Protein AF-A0A519SIJ8-F1 (afdb_monomer)

Foldseek 3Di:
DDPQQFAQQPPDFQAAEPDDCPDPQNVLQVVLQVLLSVLVSVLLCLQAVDPVLSRQKHKWKWAAAPPDIDTRVDHDHGHGQKIKIWIWGGAPNDTQATWIWIAGSVRFIWQTQSLVSNVSNCSVVLQFDQGQVNLLVLVCVVFAPSPQKDKHKFAADDDSDRVVDPDPSVVSNCRRVVDQQRIWMWIWHPDFQTKTWTAGRRPRDTDDIDGDHDDD

Sequence (216 aa):
MTNNPVGNFGQHPQLHLKQTLNAPSSQVLLHQFAVAHARADSLVRLAIPDTSDQKSLLTDYGFSYPSWVASATDTLPGPAQKYEFSYSLMHQGDTIGSALVTIGPDLRVYPSELAELIAYQRFIMGDLEIGPKQAVGVAVGSGVKQKGAEVGFYAGGFTLDTLTRLKQVSTYYQEVITNPRACYWLVENDCNGCTRLKVNASNGKVFGQDKIIFVY

Secondary structure (DSSP, 8-state):
---PPPP-TTPPPPPEESS-TTSHHHHHHHHHHHHHHHHHHHHHHHH---HHHHTTEEEEEEEEETTEEEETTSEE-S--SEEEEEEEEEETTEEEEEEEEEE-TTS-EES--HHHHHHHHHHHHTS----HHHHHHHHHHTT--STTEEEEEEESS-----GGG---HHHHHHHHHH-TTSEEEEEEESSTT-EEEEEETTT--EEEEEE-----

Mean predicted aligned error: 6.4 Å

Nearest PDB structures (foldseek):
  8j07-assembly1_i5  TM=3.189E-01  e=1.885E+00  Homo sapiens
  6rte-assembly2_B  TM=2.633E-01  e=1.885E+00  Pseudomonas aeruginosa
  6rte-assembly1_A  TM=2.306E-01  e=1.317E+00  Pseudomonas aeruginosa

pLDDT: mean 86.01, std 12.98, range [34.56, 96.94]

Radius of gyration: 18.9 Å; Cα contacts (8 Å, |Δi|>4): 429; chains: 1; bounding box: 42×40×54 Å

Solvent-accessible surface area (backbone atoms only — not comparable to full-atom values): 11944 Å² total; per-residue (Å²): 137,80,85,70,73,80,34,49,57,95,59,82,78,78,71,38,60,65,55,57,75,86,37,70,50,40,47,51,27,54,51,50,48,53,55,37,49,56,53,48,52,52,54,48,42,72,37,39,70,50,73,76,64,42,36,31,22,36,65,47,52,37,35,33,48,100,90,51,72,39,48,48,86,38,74,40,84,40,65,47,67,29,39,36,40,35,41,24,42,58,52,97,92,41,70,61,45,70,27,44,37,29,26,32,79,85,65,45,52,43,52,44,40,56,42,38,44,37,48,48,41,34,42,74,73,58,67,33,67,50,47,68,73,55,44,50,53,49,38,37,79,71,66,30,56,76,81,66,52,47,78,47,61,47,36,53,82,96,63,80,45,53,58,94,61,70,66,58,68,67,54,50,51,46,48,50,67,73,35,83,73,23,38,25,32,43,37,29,34,98,45,76,70,27,40,32,36,31,25,25,23,58,78,54,48,73,80,45,78,50,60,41,77,78,87,131

Structure (mmCIF, N/CA/C/O backbone):
data_AF-A0A519SIJ8-F1
#
_entry.id   AF-A0A519SIJ8-F1
#
loop_
_atom_site.group_PDB
_atom_site.id
_atom_site.type_symbol
_atom_site.label_atom_id
_atom_site.label_alt_id
_atom_site.label_comp_id
_atom_site.label_asym_id
_atom_site.label_entity_id
_atom_site.label_seq_id
_atom_site.pdbx_PDB_ins_code
_atom_site.Cartn_x
_atom_site.Cartn_y
_atom_site.Cartn_z
_atom_site.occupancy
_atom_site.B_iso_or_equiv
_atom_site.auth_seq_id
_atom_site.auth_comp_id
_atom_site.auth_asym_id
_atom_site.auth_atom_id
_atom_site.pdbx_PDB_model_num
ATOM 1 N N . MET A 1 1 ? -17.998 21.490 -1.972 1.00 34.56 1 MET A N 1
ATOM 2 C CA . MET A 1 1 ? -17.073 20.893 -2.955 1.00 34.56 1 MET A CA 1
ATOM 3 C C . MET A 1 1 ? -15.679 20.994 -2.367 1.00 34.56 1 MET A C 1
ATOM 5 O O . MET A 1 1 ? -15.103 22.072 -2.369 1.00 34.56 1 MET A O 1
ATOM 9 N N . THR A 1 2 ? -15.192 19.934 -1.733 1.00 42.03 2 THR A N 1
ATOM 10 C CA . THR A 1 2 ? -13.801 19.853 -1.278 1.00 42.03 2 THR A CA 1
ATOM 11 C C . THR A 1 2 ? -12.955 19.434 -2.477 1.00 42.03 2 THR A C 1
ATOM 13 O O . THR A 1 2 ? -13.204 18.384 -3.062 1.00 42.03 2 THR A O 1
ATOM 16 N N . ASN A 1 3 ? -12.008 20.281 -2.891 1.00 44.19 3 ASN A N 1
ATOM 17 C CA . ASN A 1 3 ? -11.003 19.925 -3.891 1.00 44.19 3 ASN A CA 1
ATOM 18 C C . ASN A 1 3 ? -10.121 18.825 -3.294 1.00 44.19 3 ASN A C 1
ATOM 20 O O . ASN A 1 3 ? -9.147 19.123 -2.606 1.00 44.19 3 ASN A O 1
ATOM 24 N N . ASN A 1 4 ? -10.481 17.561 -3.510 1.00 52.62 4 ASN A N 1
ATOM 25 C CA . ASN A 1 4 ? -9.548 16.477 -3.248 1.00 52.62 4 ASN A CA 1
ATOM 26 C C . ASN A 1 4 ? -8.368 16.647 -4.222 1.00 52.62 4 ASN A C 1
ATOM 28 O O . ASN A 1 4 ? -8.607 16.884 -5.412 1.00 52.62 4 ASN A O 1
ATOM 32 N N . PRO A 1 5 ? -7.113 16.588 -3.747 1.00 57.84 5 PRO A N 1
ATOM 33 C CA . PRO A 1 5 ? -5.956 16.644 -4.628 1.00 57.84 5 PRO A CA 1
ATOM 34 C C . PRO A 1 5 ? -6.050 15.530 -5.677 1.00 57.84 5 PRO A C 1
ATOM 36 O O . PRO A 1 5 ? -6.462 14.410 -5.374 1.00 57.84 5 PRO A O 1
ATOM 39 N N . VAL A 1 6 ? -5.705 15.865 -6.921 1.00 73.62 6 VAL A N 1
ATOM 40 C CA . VAL A 1 6 ? -5.704 14.912 -8.034 1.00 73.62 6 VAL A CA 1
ATOM 41 C C . VAL A 1 6 ? -4.436 14.072 -7.931 1.00 73.62 6 VAL A C 1
ATOM 43 O O . VAL A 1 6 ? -3.331 14.610 -7.973 1.00 73.62 6 VAL A O 1
ATOM 46 N N . GLY A 1 7 ? -4.609 12.767 -7.769 1.00 80.00 7 GLY A N 1
ATOM 47 C CA . GLY A 1 7 ? -3.543 11.781 -7.780 1.00 80.00 7 GLY A CA 1
ATOM 48 C C . GLY A 1 7 ? -2.935 11.565 -9.169 1.00 80.00 7 GLY A C 1
ATOM 49 O O . GLY A 1 7 ? -3.413 12.092 -10.175 1.00 80.00 7 GLY A O 1
ATOM 50 N N . ASN A 1 8 ? -1.863 10.779 -9.230 1.00 86.81 8 ASN A N 1
ATOM 51 C CA . ASN A 1 8 ? -1.071 10.511 -10.438 1.00 86.81 8 ASN A CA 1
ATOM 52 C C . ASN A 1 8 ? -1.200 9.055 -10.928 1.00 86.81 8 ASN A C 1
ATOM 54 O O . ASN A 1 8 ? -0.343 8.590 -11.678 1.00 86.81 8 ASN A O 1
ATOM 58 N N . PHE A 1 9 ? -2.254 8.334 -10.530 1.00 89.75 9 PHE A N 1
ATOM 59 C CA . PHE A 1 9 ? -2.495 6.966 -10.994 1.00 89.75 9 PHE A CA 1
ATOM 60 C C . PHE A 1 9 ? -2.442 6.848 -12.524 1.00 89.75 9 PHE A C 1
ATOM 62 O O . PHE A 1 9 ? -3.030 7.657 -13.251 1.00 89.75 9 PHE A O 1
ATOM 69 N N . GLY A 1 10 ? -1.733 5.830 -13.013 1.00 85.44 10 GLY A N 1
ATOM 70 C CA . GLY A 1 10 ? -1.534 5.578 -14.438 1.00 85.44 10 GLY A CA 1
ATOM 71 C C . GLY A 1 10 ? -0.567 6.536 -15.141 1.00 85.44 10 GLY A C 1
ATOM 72 O O . GLY A 1 10 ? -0.314 6.369 -16.335 1.00 85.44 10 GLY A O 1
ATOM 73 N N . GLN A 1 11 ? -0.005 7.531 -14.447 1.00 88.94 11 GLN A N 1
ATOM 74 C CA . GLN A 1 11 ? 0.980 8.447 -15.021 1.00 88.94 11 GLN A CA 1
ATOM 75 C C . GLN A 1 11 ? 2.390 7.895 -14.847 1.00 88.94 11 GLN A C 1
ATOM 77 O O . GLN A 1 11 ? 2.811 7.581 -13.743 1.00 88.94 11 GLN A O 1
ATOM 82 N N . HIS A 1 12 ? 3.164 7.836 -15.929 1.00 85.81 12 HIS A N 1
ATOM 83 C CA . HIS A 1 12 ? 4.547 7.379 -15.844 1.00 85.81 12 HIS A CA 1
ATOM 84 C C . HIS A 1 12 ? 5.445 8.481 -15.261 1.00 85.81 12 HIS A C 1
ATOM 86 O O . HIS A 1 12 ? 5.416 9.608 -15.769 1.00 85.81 12 HIS A O 1
ATOM 92 N N . PRO A 1 13 ? 6.288 8.180 -14.258 1.00 90.75 13 PRO A N 1
ATOM 93 C CA . PRO A 1 13 ? 7.301 9.116 -13.808 1.00 90.75 13 PRO A CA 1
ATOM 94 C C . PRO A 1 13 ? 8.376 9.280 -14.888 1.00 90.75 13 PRO A C 1
ATOM 96 O O . PRO A 1 13 ? 8.695 8.349 -15.635 1.00 90.75 13 PRO A O 1
ATOM 99 N N . GLN A 1 14 ? 8.989 10.458 -14.937 1.00 91.69 14 GLN A N 1
ATOM 100 C CA . GLN A 1 14 ? 10.222 10.634 -15.691 1.00 91.69 14 GLN A CA 1
ATOM 101 C C . GLN A 1 14 ? 11.369 9.971 -14.919 1.00 91.69 14 GLN A C 1
ATOM 103 O O . GLN A 1 14 ? 11.646 10.348 -13.785 1.00 91.69 14 GLN A O 1
ATOM 108 N N . LEU A 1 15 ? 12.035 8.989 -15.532 1.00 94.25 15 LEU A N 1
ATOM 109 C CA . LEU A 1 15 ? 13.148 8.274 -14.904 1.00 94.25 15 LEU A CA 1
ATOM 110 C C . LEU A 1 15 ? 14.488 8.943 -15.217 1.00 94.25 15 LEU A C 1
ATOM 112 O O . LEU A 1 15 ? 14.779 9.267 -16.372 1.00 94.25 15 LEU A O 1
ATOM 116 N N . HIS A 1 16 ? 15.332 9.102 -14.199 1.00 95.00 16 HIS A N 1
ATOM 117 C CA . HIS A 1 16 ? 16.691 9.610 -14.361 1.00 95.00 16 HIS A CA 1
ATOM 118 C C . HIS A 1 16 ? 17.656 8.451 -14.625 1.00 95.00 16 HIS A C 1
ATOM 120 O O . HIS A 1 16 ? 17.920 7.624 -13.759 1.00 95.00 16 HIS A O 1
ATOM 126 N N . LEU A 1 17 ? 18.183 8.362 -15.845 1.00 96.06 17 LEU A N 1
ATOM 127 C CA . LEU A 1 17 ? 19.001 7.230 -16.287 1.00 96.06 17 LEU A CA 1
ATOM 128 C C . LEU A 1 17 ? 20.496 7.525 -16.116 1.00 96.06 17 LEU A C 1
ATOM 130 O O . LEU A 1 17 ? 20.970 8.592 -16.501 1.00 96.06 17 LEU A O 1
ATOM 134 N N . LYS A 1 18 ? 21.265 6.557 -15.597 1.00 94.88 18 LYS A N 1
ATOM 135 C CA . LYS A 1 18 ? 22.735 6.663 -15.510 1.00 94.88 18 LYS A CA 1
ATOM 136 C C . LYS A 1 18 ? 23.400 6.664 -16.885 1.00 94.88 18 LYS A C 1
ATOM 138 O O . LYS A 1 18 ? 24.438 7.292 -17.075 1.00 94.88 18 LYS A O 1
ATOM 143 N N . GLN A 1 19 ? 22.843 5.895 -17.816 1.00 94.44 19 GLN A N 1
ATOM 144 C CA . GLN A 1 19 ? 23.310 5.816 -19.197 1.00 94.44 19 GLN A CA 1
ATOM 145 C C . GLN A 1 19 ? 22.407 6.647 -20.108 1.00 94.44 19 GLN A C 1
ATOM 147 O O . GLN A 1 19 ? 21.290 7.006 -19.741 1.00 94.44 19 GLN A O 1
ATOM 152 N N . THR A 1 20 ? 22.875 6.936 -21.324 1.00 93.38 20 THR A N 1
ATOM 153 C CA . THR A 1 20 ? 22.055 7.632 -22.322 1.00 93.38 20 THR A CA 1
ATOM 154 C C . THR A 1 20 ? 20.796 6.829 -22.650 1.00 93.38 20 THR A C 1
ATOM 156 O O . THR A 1 20 ? 20.758 5.605 -22.499 1.00 93.38 20 THR A O 1
ATOM 159 N N . LEU A 1 21 ? 19.757 7.516 -23.134 1.00 91.88 21 LEU A N 1
ATOM 160 C CA . LEU A 1 21 ? 18.471 6.896 -23.462 1.00 91.88 21 LEU A CA 1
ATOM 161 C C . LEU A 1 21 ? 18.618 5.708 -24.429 1.00 91.88 21 LEU A C 1
ATOM 163 O O . LEU A 1 21 ? 17.951 4.695 -24.260 1.00 91.88 21 LEU A O 1
ATOM 167 N N . ASN A 1 22 ? 19.526 5.806 -25.403 1.00 93.06 22 ASN A N 1
ATOM 168 C CA . ASN A 1 22 ? 19.723 4.791 -26.443 1.00 93.06 22 ASN A CA 1
ATOM 169 C C . ASN A 1 22 ? 20.602 3.611 -26.002 1.00 93.06 22 ASN A C 1
ATOM 171 O O . ASN A 1 22 ? 20.791 2.672 -26.774 1.00 93.06 22 ASN A O 1
ATOM 175 N N . ALA A 1 23 ? 21.171 3.646 -24.794 1.00 94.75 23 ALA A N 1
ATOM 176 C CA . ALA A 1 23 ? 21.976 2.540 -24.304 1.00 94.75 23 ALA A CA 1
ATOM 177 C C . ALA A 1 23 ? 21.101 1.287 -24.079 1.00 94.75 23 ALA A C 1
ATOM 179 O O . ALA A 1 23 ? 19.979 1.413 -23.578 1.00 94.75 23 ALA A O 1
ATOM 180 N N . PRO A 1 24 ? 21.590 0.068 -24.386 1.00 95.25 24 PRO A N 1
ATOM 181 C CA . PRO A 1 24 ? 20.796 -1.151 -24.228 1.00 95.25 24 PRO A CA 1
ATOM 182 C C . PRO A 1 24 ? 20.217 -1.344 -22.819 1.00 95.25 24 PRO A C 1
ATOM 184 O O . PRO A 1 24 ? 19.062 -1.734 -22.684 1.00 95.25 24 PRO A O 1
ATOM 187 N N . SER A 1 25 ? 20.972 -1.029 -21.759 1.00 93.81 25 SER A N 1
ATOM 188 C CA . SER A 1 25 ? 20.483 -1.179 -20.379 1.00 93.81 25 SER A CA 1
ATOM 189 C C . SER A 1 25 ? 19.356 -0.197 -20.037 1.00 93.81 25 SER A C 1
ATOM 191 O O . SER A 1 25 ? 18.402 -0.589 -19.368 1.00 93.81 25 SER A O 1
ATOM 193 N N . SER A 1 26 ? 19.427 1.042 -20.537 1.00 96.06 26 SER A N 1
ATOM 194 C CA . SER A 1 26 ? 18.367 2.050 -20.426 1.00 96.06 26 SER A CA 1
ATOM 195 C C . SER A 1 26 ? 17.081 1.580 -21.103 1.00 96.06 26 SER A C 1
ATOM 197 O O . SER A 1 26 ? 16.008 1.656 -20.512 1.00 96.06 26 SER A O 1
ATOM 199 N N . GLN A 1 27 ? 17.188 1.039 -22.320 1.00 96.50 27 GLN A N 1
ATOM 200 C CA . GLN A 1 27 ? 16.038 0.522 -23.069 1.00 96.50 27 GLN A CA 1
ATOM 201 C C . GLN A 1 27 ? 15.373 -0.661 -22.355 1.00 96.50 27 GLN A C 1
ATOM 203 O O . GLN A 1 27 ? 14.149 -0.700 -22.233 1.00 96.50 27 GLN A O 1
ATOM 208 N N . VAL A 1 28 ? 16.171 -1.594 -21.821 1.00 95.50 28 VAL A N 1
ATOM 209 C CA . VAL A 1 28 ? 15.648 -2.729 -21.044 1.00 95.50 28 VAL A CA 1
ATOM 210 C C . VAL A 1 28 ? 14.949 -2.249 -19.773 1.00 95.50 28 VAL A C 1
ATOM 212 O O . VAL A 1 28 ? 13.844 -2.708 -19.496 1.00 95.50 28 VAL A O 1
ATOM 215 N N . LEU A 1 29 ? 15.544 -1.307 -19.031 1.00 95.69 29 LEU A N 1
ATOM 216 C CA . LEU A 1 29 ? 14.932 -0.729 -17.833 1.00 95.69 29 LEU A CA 1
ATOM 217 C C . LEU A 1 29 ? 13.577 -0.085 -18.150 1.00 95.69 29 LEU A C 1
ATOM 219 O O . LEU A 1 29 ? 12.595 -0.400 -17.484 1.00 95.69 29 LEU A O 1
ATOM 223 N N . LEU A 1 30 ? 13.516 0.782 -19.165 1.00 95.56 30 LEU A N 1
ATOM 224 C CA . LEU A 1 30 ? 12.285 1.476 -19.555 1.00 95.56 30 LEU A CA 1
ATOM 225 C C . LEU A 1 30 ? 11.184 0.497 -19.967 1.00 95.56 30 LEU A C 1
ATOM 227 O O . LEU A 1 30 ? 10.044 0.633 -19.527 1.00 95.56 30 LEU A O 1
ATOM 231 N N . HIS A 1 31 ? 11.528 -0.505 -20.778 1.00 95.06 31 HIS A N 1
ATOM 232 C CA . HIS A 1 31 ? 10.581 -1.526 -21.206 1.00 95.06 31 HIS A CA 1
ATOM 233 C C . HIS A 1 31 ? 10.067 -2.352 -20.020 1.00 95.06 31 HIS A C 1
ATOM 235 O O . HIS A 1 31 ? 8.859 -2.495 -19.846 1.00 95.06 31 HIS A O 1
ATOM 241 N N . GLN A 1 32 ? 10.963 -2.875 -19.178 1.00 95.19 32 GLN A N 1
ATOM 242 C CA . GLN A 1 32 ? 10.573 -3.679 -18.017 1.00 95.19 32 GLN A CA 1
ATOM 243 C C . GLN A 1 32 ? 9.733 -2.876 -17.022 1.00 95.19 32 GLN A C 1
ATOM 245 O O . GLN A 1 32 ? 8.708 -3.377 -16.566 1.00 95.19 32 GLN A O 1
ATOM 250 N N . PHE A 1 33 ? 10.109 -1.624 -16.750 1.00 95.69 33 PHE A N 1
ATOM 251 C CA . PHE A 1 33 ? 9.327 -0.730 -15.902 1.00 95.69 33 PHE A CA 1
ATOM 252 C C . PHE A 1 33 ? 7.928 -0.485 -16.475 1.00 95.69 33 PHE A C 1
ATOM 254 O O . PHE A 1 33 ? 6.950 -0.624 -15.749 1.00 95.69 33 PHE A O 1
ATOM 261 N N . ALA A 1 34 ? 7.804 -0.185 -17.772 1.00 95.00 34 ALA A N 1
ATOM 262 C CA . ALA A 1 34 ? 6.506 0.064 -18.397 1.00 95.00 34 ALA A CA 1
ATOM 263 C C . ALA A 1 34 ? 5.577 -1.160 -18.321 1.00 95.00 34 ALA A C 1
ATOM 265 O O . ALA A 1 34 ? 4.395 -1.024 -18.005 1.00 95.00 34 ALA A O 1
ATOM 266 N N . VAL A 1 35 ? 6.108 -2.362 -18.567 1.00 94.06 35 VAL A N 1
ATOM 267 C CA . VAL A 1 35 ? 5.327 -3.604 -18.466 1.00 94.06 35 VAL A CA 1
ATOM 268 C C . VAL A 1 35 ? 4.961 -3.909 -17.009 1.00 94.06 35 VAL A C 1
ATOM 270 O O . VAL A 1 35 ? 3.823 -4.292 -16.732 1.00 94.06 35 VAL A O 1
ATOM 273 N N . ALA A 1 36 ? 5.889 -3.707 -16.071 1.00 93.88 36 ALA A N 1
ATOM 274 C CA . ALA A 1 36 ? 5.641 -3.881 -14.644 1.00 93.88 36 ALA A CA 1
ATOM 275 C C . ALA A 1 36 ? 4.569 -2.909 -14.125 1.00 93.88 36 ALA A C 1
ATOM 277 O O . ALA A 1 36 ? 3.642 -3.336 -13.442 1.00 93.88 36 ALA A O 1
ATOM 278 N N . HIS A 1 37 ? 4.644 -1.639 -14.522 1.00 94.81 37 HIS A N 1
ATOM 279 C CA . HIS A 1 37 ? 3.673 -0.607 -14.173 1.00 94.81 37 HIS A CA 1
ATOM 280 C C . HIS A 1 37 ? 2.278 -0.955 -14.698 1.00 94.81 37 HIS A C 1
ATOM 282 O O . HIS A 1 37 ? 1.326 -1.026 -13.928 1.00 94.81 37 HIS A O 1
ATOM 288 N N . ALA A 1 38 ? 2.162 -1.314 -15.982 1.00 92.06 38 ALA A N 1
ATOM 289 C CA . ALA A 1 38 ? 0.890 -1.745 -16.559 1.00 92.06 38 ALA A CA 1
ATOM 290 C C . ALA A 1 38 ? 0.302 -2.973 -15.840 1.00 92.06 38 ALA A C 1
ATOM 292 O O . ALA A 1 38 ? -0.920 -3.100 -15.694 1.00 92.06 38 ALA A O 1
ATOM 293 N N . ARG A 1 39 ? 1.162 -3.890 -15.375 1.00 90.50 39 ARG A N 1
ATOM 294 C CA . ARG A 1 39 ? 0.744 -5.056 -14.593 1.00 90.50 39 ARG A CA 1
ATOM 295 C C . ARG A 1 39 ? 0.243 -4.662 -13.204 1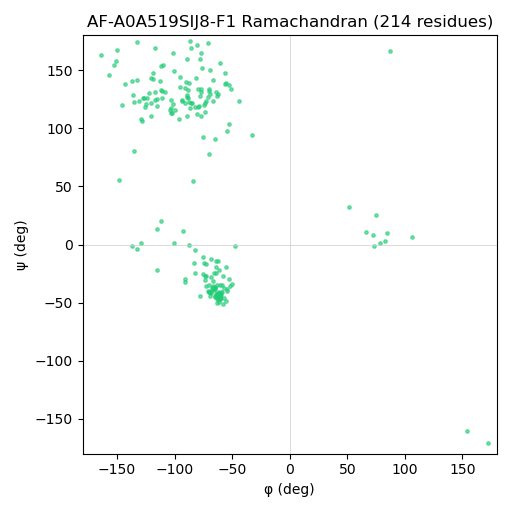.00 90.50 39 ARG A C 1
ATOM 297 O O . ARG A 1 39 ? -0.791 -5.187 -12.796 1.00 90.50 39 ARG A O 1
ATOM 304 N N . ALA A 1 40 ? 0.940 -3.767 -12.510 1.00 91.38 40 ALA A N 1
ATOM 305 C CA . ALA A 1 40 ? 0.533 -3.261 -11.203 1.00 91.38 40 ALA A CA 1
ATOM 306 C C . ALA A 1 40 ? -0.794 -2.487 -11.290 1.00 91.38 40 ALA A C 1
ATOM 308 O O . ALA A 1 40 ? -1.744 -2.820 -10.583 1.00 91.38 40 ALA A O 1
ATOM 309 N N . ASP A 1 41 ? -0.928 -1.587 -12.264 1.00 91.62 41 ASP A N 1
ATOM 310 C CA . ASP A 1 41 ? -2.165 -0.840 -12.516 1.00 91.62 41 ASP A CA 1
ATOM 311 C C . ASP A 1 41 ? -3.345 -1.755 -12.843 1.00 91.62 41 ASP A C 1
ATOM 313 O O . ASP A 1 41 ? -4.479 -1.485 -12.451 1.00 91.62 41 ASP A O 1
ATOM 317 N N . SER A 1 42 ? -3.099 -2.866 -13.542 1.00 88.62 42 SER A N 1
ATOM 318 C CA . SER A 1 42 ? -4.144 -3.857 -13.807 1.00 88.62 42 SER A CA 1
ATOM 319 C C . SER A 1 42 ? -4.672 -4.485 -12.515 1.00 88.62 42 SER A C 1
ATOM 321 O O . SER A 1 42 ? -5.864 -4.759 -12.437 1.00 88.62 42 SER A O 1
ATOM 323 N N . LEU A 1 43 ? -3.828 -4.689 -11.497 1.00 86.19 43 LEU A N 1
ATOM 324 C CA . LEU A 1 43 ? -4.267 -5.179 -10.186 1.00 86.19 43 LEU A CA 1
ATOM 325 C C . LEU A 1 43 ? -5.069 -4.115 -9.435 1.00 86.19 43 LEU A C 1
ATOM 327 O O . LEU A 1 43 ? -6.115 -4.434 -8.874 1.00 86.19 43 LEU A O 1
ATOM 331 N N . VAL A 1 44 ? -4.637 -2.853 -9.490 1.00 89.12 44 VAL A N 1
ATOM 332 C CA . VAL A 1 44 ? -5.394 -1.740 -8.899 1.00 89.12 44 VAL A CA 1
ATOM 333 C C . VAL A 1 44 ? -6.771 -1.621 -9.540 1.00 89.12 44 VAL A C 1
ATOM 335 O O . VAL A 1 44 ? -7.755 -1.512 -8.824 1.00 89.12 44 VAL A O 1
ATOM 338 N N . ARG A 1 45 ? -6.887 -1.749 -10.867 1.00 87.88 45 ARG A N 1
ATOM 339 C CA . ARG A 1 45 ? -8.185 -1.733 -11.569 1.00 87.88 45 ARG A CA 1
ATOM 340 C C . ARG A 1 45 ? -9.097 -2.900 -11.198 1.00 87.88 45 ARG A C 1
ATOM 342 O O . ARG A 1 45 ? -10.309 -2.781 -11.340 1.00 87.88 45 ARG A O 1
ATOM 349 N N . LEU A 1 46 ? -8.542 -4.024 -10.741 1.00 83.69 46 LEU A N 1
ATOM 350 C CA . LEU A 1 46 ? -9.353 -5.117 -10.205 1.00 83.69 46 LEU A CA 1
ATOM 351 C C . LEU A 1 46 ? -9.921 -4.776 -8.824 1.00 83.69 46 LEU A C 1
ATOM 353 O O . LEU A 1 46 ? -10.992 -5.274 -8.507 1.00 83.69 46 LEU A O 1
ATOM 357 N N . ALA A 1 47 ? -9.218 -3.963 -8.029 1.00 83.69 47 ALA A N 1
ATOM 358 C CA . ALA A 1 47 ? -9.618 -3.547 -6.682 1.00 83.69 47 ALA A CA 1
ATOM 359 C C . ALA A 1 47 ? -10.442 -2.240 -6.646 1.00 83.69 47 ALA A C 1
ATOM 361 O O . ALA A 1 47 ? -11.277 -2.047 -5.761 1.00 83.69 47 ALA A O 1
ATOM 362 N N . ILE A 1 48 ? -10.209 -1.346 -7.605 1.00 87.88 48 ILE A N 1
ATOM 363 C CA . ILE A 1 48 ? -10.807 -0.013 -7.731 1.00 87.88 48 ILE A CA 1
ATOM 364 C C . ILE A 1 48 ? -11.206 0.161 -9.205 1.00 87.88 48 ILE A C 1
ATOM 366 O O . ILE A 1 48 ? -10.442 0.717 -10.002 1.00 87.88 48 ILE A O 1
ATOM 370 N N . PRO A 1 49 ? -12.356 -0.396 -9.625 1.00 84.31 49 PRO A N 1
ATOM 371 C CA . PRO A 1 49 ? -12.717 -0.477 -11.039 1.00 84.31 49 PRO A CA 1
ATOM 372 C C . PRO A 1 49 ? -13.133 0.867 -11.652 1.00 84.31 49 PRO A C 1
ATOM 374 O O . PRO A 1 49 ? -12.954 1.052 -12.858 1.00 84.31 49 PRO A O 1
ATOM 377 N N . ASP A 1 50 ? -13.661 1.808 -10.862 1.00 85.81 50 ASP A N 1
ATOM 378 C CA . ASP A 1 50 ? -14.078 3.114 -11.379 1.00 85.81 50 ASP A CA 1
ATOM 379 C C . ASP A 1 50 ? -12.875 4.046 -11.609 1.00 85.81 50 ASP A C 1
ATOM 381 O O . ASP A 1 50 ? -12.045 4.297 -10.733 1.00 85.81 50 ASP A O 1
ATOM 385 N N . THR A 1 51 ? -12.795 4.600 -12.816 1.00 81.88 51 THR A N 1
ATOM 386 C CA . THR A 1 51 ? -11.767 5.568 -13.216 1.00 81.88 51 THR A CA 1
ATOM 387 C C . THR A 1 51 ? -11.845 6.903 -12.476 1.00 81.88 51 THR A C 1
ATOM 389 O O . THR A 1 51 ? -10.828 7.594 -12.394 1.00 81.88 51 THR A O 1
ATOM 392 N N . SER A 1 52 ? -13.009 7.313 -11.951 1.00 84.44 52 SER A N 1
ATOM 393 C CA . SER A 1 52 ? -13.082 8.518 -11.111 1.00 84.44 52 SER A CA 1
ATOM 394 C C . SER A 1 52 ? -12.369 8.316 -9.783 1.00 84.44 52 SER A C 1
ATOM 396 O O . SER A 1 52 ? -11.654 9.210 -9.335 1.00 84.44 52 SER A O 1
ATOM 398 N N . ASP A 1 53 ? -12.522 7.128 -9.211 1.00 84.50 53 ASP A N 1
ATOM 399 C CA . ASP A 1 53 ? -12.032 6.751 -7.887 1.00 84.50 53 ASP A CA 1
ATOM 400 C C . ASP A 1 53 ? -10.507 6.590 -7.899 1.00 84.50 53 ASP A C 1
ATOM 402 O O . ASP A 1 53 ? -9.801 7.030 -6.991 1.00 84.50 53 ASP A O 1
ATOM 406 N N . GLN A 1 54 ? -9.976 6.078 -9.011 1.00 85.88 54 GLN A N 1
ATOM 407 C CA . GLN A 1 54 ? -8.538 5.983 -9.273 1.00 85.88 54 GLN A CA 1
ATOM 408 C C . GLN A 1 54 ? -7.819 7.342 -9.221 1.00 85.88 54 GLN A C 1
ATOM 410 O O . GLN A 1 54 ? -6.638 7.400 -8.882 1.00 85.88 54 GLN A O 1
ATOM 415 N N . LYS A 1 55 ? -8.510 8.458 -9.499 1.00 84.69 55 LYS A N 1
ATOM 416 C CA . LYS A 1 55 ? -7.910 9.805 -9.423 1.00 84.69 55 LYS A CA 1
ATOM 417 C C . LYS A 1 55 ? -7.582 10.235 -7.997 1.00 84.69 55 LYS A C 1
ATOM 419 O O . LYS A 1 55 ? -6.893 11.234 -7.832 1.00 84.69 55 LYS A O 1
ATOM 424 N N . SER A 1 56 ? -8.067 9.534 -6.975 1.00 86.62 56 SER A N 1
ATOM 425 C CA . SER A 1 56 ? -7.720 9.800 -5.575 1.00 86.62 56 SER A CA 1
ATOM 426 C C . SER A 1 56 ? -6.462 9.058 -5.111 1.00 86.62 56 SER A C 1
ATOM 428 O O . SER A 1 56 ? -6.059 9.218 -3.958 1.00 86.62 56 SER A O 1
ATOM 430 N N . LEU A 1 57 ? -5.833 8.272 -5.993 1.00 91.88 57 LEU A N 1
ATOM 431 C CA . LEU A 1 57 ? -4.627 7.511 -5.688 1.00 91.88 57 LEU A CA 1
ATOM 432 C C . LEU A 1 57 ? -3.358 8.282 -6.062 1.00 91.88 57 LEU A C 1
ATOM 434 O O . LEU A 1 57 ? -3.148 8.659 -7.219 1.00 91.88 57 LEU A O 1
ATOM 438 N N . LEU A 1 58 ? -2.481 8.457 -5.080 1.00 92.25 58 LEU A N 1
ATOM 439 C CA . LEU A 1 58 ? -1.089 8.843 -5.282 1.00 92.25 58 LEU A CA 1
ATOM 440 C C . LEU A 1 58 ? -0.251 7.584 -5.487 1.00 92.25 58 LEU A C 1
ATOM 442 O O . LEU A 1 58 ? -0.474 6.582 -4.822 1.00 92.25 58 LEU A O 1
ATOM 446 N N . THR A 1 59 ? 0.685 7.629 -6.420 1.00 92.94 59 THR A N 1
ATOM 447 C CA . THR A 1 59 ? 1.537 6.512 -6.815 1.00 92.94 59 THR A CA 1
ATOM 448 C C . THR A 1 59 ? 2.992 6.936 -6.700 1.00 92.94 59 THR A C 1
ATOM 450 O O . THR A 1 59 ? 3.415 7.885 -7.369 1.00 92.94 59 THR A O 1
ATOM 453 N N . ASP A 1 60 ? 3.735 6.203 -5.878 1.00 93.81 60 ASP A N 1
ATOM 454 C CA . ASP A 1 60 ? 5.182 6.308 -5.727 1.00 93.81 60 ASP A CA 1
ATOM 455 C C . ASP A 1 60 ? 5.873 5.065 -6.297 1.00 93.81 60 ASP A C 1
ATOM 457 O O . ASP A 1 60 ? 5.297 3.975 -6.367 1.00 93.81 60 ASP A O 1
ATOM 461 N N . TYR A 1 61 ? 7.128 5.239 -6.712 1.00 95.06 61 TYR A N 1
ATOM 462 C CA . TYR A 1 61 ? 7.866 4.249 -7.495 1.00 95.06 61 TYR A CA 1
ATOM 463 C C . TYR A 1 61 ? 9.211 3.919 -6.851 1.00 95.06 61 TYR A C 1
ATOM 465 O O . TYR A 1 61 ? 10.036 4.814 -6.636 1.00 95.06 61 TYR A O 1
ATOM 473 N N . GLY A 1 62 ? 9.442 2.629 -6.617 1.00 95.44 62 GLY A N 1
ATOM 474 C CA . GLY A 1 62 ? 10.680 2.067 -6.092 1.00 95.44 62 GLY A CA 1
ATOM 475 C C . GLY A 1 62 ? 11.339 1.077 -7.057 1.00 95.44 62 GLY A C 1
ATOM 476 O O . GLY A 1 62 ? 10.679 0.363 -7.815 1.00 95.44 62 GLY A O 1
ATOM 477 N N . PHE A 1 63 ? 12.668 1.030 -7.023 1.00 96.56 63 PHE A N 1
ATOM 478 C CA . PHE A 1 63 ? 13.502 0.154 -7.844 1.00 96.56 63 PHE A C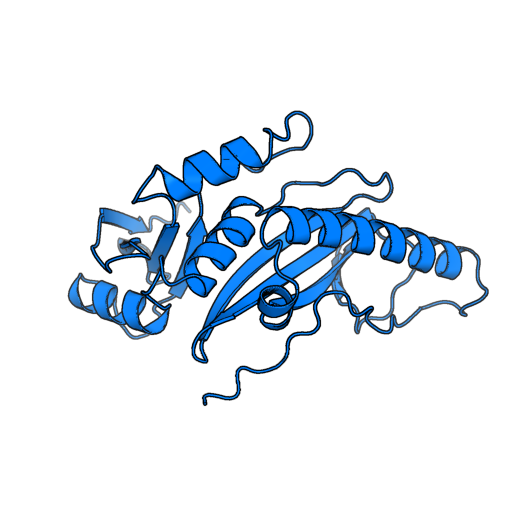A 1
ATOM 479 C C . PHE A 1 63 ? 14.490 -0.576 -6.939 1.00 96.56 63 PHE A C 1
ATOM 481 O O . PHE A 1 63 ? 15.440 0.027 -6.436 1.00 96.56 63 PHE A O 1
ATOM 488 N N . SER A 1 64 ? 14.286 -1.872 -6.727 1.00 95.56 64 SER A N 1
ATOM 489 C CA . SER A 1 64 ? 15.111 -2.651 -5.801 1.00 95.56 64 SER A CA 1
ATOM 490 C C . SER A 1 64 ? 16.325 -3.240 -6.525 1.00 95.56 64 SER A C 1
ATOM 492 O O . SER A 1 64 ? 16.204 -3.933 -7.539 1.00 95.56 64 SER A O 1
ATOM 494 N N . TYR A 1 65 ? 17.508 -2.989 -5.978 1.00 95.06 65 TYR A N 1
ATOM 495 C CA . TYR A 1 65 ? 18.803 -3.512 -6.414 1.00 95.06 65 TYR A CA 1
ATOM 496 C C . TYR A 1 65 ? 19.410 -4.378 -5.291 1.00 95.06 65 TYR A C 1
ATOM 498 O O . TYR A 1 65 ? 18.912 -4.340 -4.166 1.00 95.06 65 TYR A O 1
ATOM 506 N N . PRO A 1 66 ? 20.499 -5.141 -5.532 1.00 92.88 66 PRO A N 1
ATOM 507 C CA . PRO A 1 66 ? 21.030 -6.087 -4.542 1.00 92.88 66 PRO A CA 1
ATOM 508 C C . PRO A 1 66 ? 21.312 -5.519 -3.141 1.00 92.88 66 PRO A C 1
ATOM 510 O O . PRO A 1 66 ? 21.261 -6.263 -2.168 1.00 92.88 66 PRO A O 1
ATOM 513 N N . SER A 1 67 ? 21.651 -4.232 -3.033 1.00 91.25 67 SER A N 1
ATOM 514 C CA . SER A 1 67 ? 22.087 -3.609 -1.777 1.00 91.25 67 SER A CA 1
ATOM 515 C C . SER A 1 67 ? 21.352 -2.318 -1.421 1.00 91.25 67 SER A C 1
ATOM 517 O O . SER A 1 67 ? 21.719 -1.674 -0.443 1.00 91.25 67 SER A O 1
ATOM 519 N N . TRP A 1 68 ? 20.385 -1.887 -2.231 1.00 94.81 68 TRP A N 1
ATOM 520 C CA . TRP A 1 68 ? 19.699 -0.610 -2.036 1.00 94.81 68 TRP A CA 1
ATOM 521 C C . TRP A 1 68 ? 18.395 -0.548 -2.835 1.00 94.81 68 TRP A C 1
ATOM 523 O O . TRP A 1 68 ? 18.194 -1.318 -3.775 1.00 94.81 68 TRP A O 1
ATOM 533 N N . VAL A 1 69 ? 17.528 0.392 -2.468 1.00 93.94 69 VAL A N 1
ATOM 534 C CA . VAL A 1 69 ? 16.300 0.721 -3.198 1.00 93.94 69 VAL A CA 1
ATOM 535 C C . VAL A 1 69 ? 16.420 2.158 -3.689 1.00 93.94 69 VAL A C 1
ATOM 537 O O . VAL A 1 69 ? 16.806 3.037 -2.920 1.00 93.94 69 VAL A O 1
ATOM 540 N N . ALA A 1 70 ? 16.125 2.380 -4.966 1.00 96.38 70 ALA A N 1
ATOM 541 C CA . ALA A 1 70 ? 16.081 3.702 -5.580 1.00 96.38 70 ALA A CA 1
ATOM 542 C C . ALA A 1 70 ? 14.639 4.188 -5.709 1.00 96.38 70 ALA A C 1
ATOM 544 O O . ALA A 1 70 ? 13.739 3.386 -5.949 1.00 96.38 70 ALA A O 1
ATOM 545 N N . SER A 1 71 ? 14.437 5.496 -5.644 1.00 95.25 71 SER A N 1
ATOM 546 C CA . SER A 1 71 ? 13.212 6.166 -6.079 1.00 95.25 71 SER A CA 1
ATOM 547 C C . SER A 1 71 ? 13.257 6.485 -7.579 1.00 95.25 71 SER A C 1
ATOM 549 O O . SER A 1 71 ? 14.316 6.446 -8.209 1.00 95.25 71 SER A O 1
ATOM 551 N N . ALA A 1 72 ? 12.127 6.891 -8.165 1.00 92.88 72 ALA A N 1
ATOM 552 C CA . ALA A 1 72 ? 12.106 7.415 -9.538 1.00 92.88 72 ALA A CA 1
ATOM 553 C C . ALA A 1 72 ? 12.956 8.686 -9.741 1.00 92.88 72 ALA A C 1
ATOM 555 O O . ALA A 1 72 ? 13.352 8.973 -10.871 1.00 92.88 72 ALA A O 1
ATOM 556 N N . THR A 1 73 ? 13.243 9.437 -8.670 1.00 94.25 73 THR A N 1
ATOM 557 C CA . THR A 1 73 ? 14.061 10.661 -8.738 1.00 94.25 73 THR A CA 1
ATOM 558 C C . THR A 1 73 ? 15.566 10.393 -8.710 1.00 94.25 73 THR A C 1
ATOM 560 O O . THR A 1 73 ? 16.354 11.262 -9.095 1.00 94.25 73 THR A O 1
ATOM 563 N N . ASP A 1 74 ? 15.969 9.190 -8.301 1.00 96.12 74 ASP A N 1
ATOM 564 C CA . ASP A 1 74 ? 17.366 8.779 -8.248 1.00 96.12 74 ASP A CA 1
ATOM 565 C C . ASP A 1 74 ? 17.913 8.418 -9.628 1.00 96.12 74 ASP A C 1
ATOM 567 O O . ASP A 1 74 ? 17.187 8.071 -10.558 1.00 96.12 74 ASP A O 1
ATOM 571 N N . THR A 1 75 ? 19.240 8.446 -9.755 1.00 96.44 75 THR A N 1
ATOM 572 C CA . THR A 1 75 ? 19.910 8.002 -10.981 1.00 96.44 75 THR A CA 1
ATOM 573 C C . THR A 1 75 ? 19.945 6.474 -11.054 1.00 96.44 75 THR A C 1
ATOM 575 O O . THR A 1 75 ? 20.682 5.815 -10.319 1.00 96.44 75 THR A O 1
ATOM 578 N N . LEU A 1 76 ? 19.185 5.904 -11.986 1.00 96.94 76 LEU A N 1
ATOM 579 C CA . LEU A 1 76 ? 19.010 4.465 -12.148 1.00 96.94 76 LEU A CA 1
ATOM 580 C C . LEU A 1 76 ? 20.138 3.854 -13.001 1.00 96.94 76 LEU A C 1
ATOM 582 O O . LEU A 1 76 ? 20.330 4.255 -1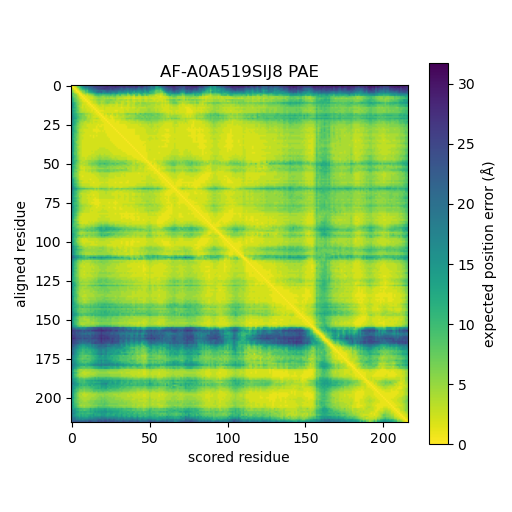4.156 1.00 96.94 76 LEU A O 1
ATOM 586 N N . PRO A 1 77 ? 20.901 2.873 -12.477 1.00 95.06 77 PRO A N 1
ATOM 587 C CA . PRO A 1 77 ? 22.040 2.282 -13.181 1.00 95.06 77 PRO A CA 1
ATOM 588 C C . PRO A 1 77 ? 21.654 1.335 -14.327 1.00 95.06 77 PRO A C 1
ATOM 590 O O . PRO A 1 77 ? 22.514 1.008 -15.147 1.00 95.06 77 PRO A O 1
ATOM 593 N N . GLY A 1 78 ? 20.401 0.882 -14.378 1.00 95.50 78 GLY A N 1
ATOM 594 C CA . GLY A 1 78 ? 19.910 -0.107 -15.332 1.00 95.50 78 GLY A CA 1
ATOM 595 C C . GLY A 1 78 ? 18.707 -0.872 -14.770 1.00 95.50 78 GLY A C 1
ATOM 596 O O . GLY A 1 78 ? 18.069 -0.385 -13.841 1.00 95.50 78 GLY A O 1
ATOM 597 N N . PRO A 1 79 ? 18.391 -2.057 -15.316 1.00 96.06 79 PRO A N 1
ATOM 598 C CA . PRO A 1 79 ? 17.270 -2.880 -14.865 1.00 96.06 79 PRO A CA 1
ATOM 599 C C . PRO A 1 79 ? 17.328 -3.212 -13.370 1.00 96.06 79 PRO A C 1
ATOM 601 O O . PRO A 1 79 ? 18.397 -3.533 -12.841 1.00 96.06 79 PRO A O 1
ATOM 604 N N . ALA A 1 80 ? 16.175 -3.162 -12.705 1.00 95.56 80 ALA A N 1
ATOM 605 C CA . ALA A 1 80 ? 16.042 -3.481 -11.288 1.00 95.56 80 ALA A CA 1
ATOM 606 C C . ALA A 1 80 ? 15.754 -4.978 -11.078 1.00 95.56 80 ALA A C 1
ATOM 608 O O . ALA A 1 80 ? 15.274 -5.672 -11.975 1.00 95.56 80 ALA A O 1
ATOM 609 N N . GLN A 1 81 ? 16.025 -5.487 -9.874 1.00 94.69 81 GLN A N 1
ATOM 610 C CA . GLN A 1 81 ? 15.623 -6.842 -9.481 1.00 94.69 81 GLN A CA 1
ATOM 611 C C . GLN A 1 81 ? 14.132 -6.935 -9.168 1.00 94.69 81 GLN A C 1
ATOM 613 O O . GLN A 1 81 ? 13.571 -8.027 -9.244 1.00 94.69 81 GLN A O 1
ATOM 618 N N . LYS A 1 82 ? 13.516 -5.819 -8.770 1.00 94.75 82 LYS A N 1
ATOM 619 C CA . LYS A 1 82 ? 12.079 -5.666 -8.542 1.00 94.75 82 LYS A CA 1
ATOM 620 C C . LYS A 1 82 ? 11.677 -4.210 -8.771 1.00 94.75 82 LYS A C 1
ATOM 622 O O . LYS A 1 82 ? 12.491 -3.301 -8.610 1.00 94.75 82 LYS A O 1
ATOM 627 N N . TYR A 1 83 ? 10.416 -4.027 -9.123 1.00 95.50 83 TYR A N 1
ATOM 628 C CA . TYR A 1 83 ? 9.746 -2.744 -9.275 1.00 95.50 83 TYR A CA 1
ATOM 629 C C . TYR A 1 83 ? 8.651 -2.654 -8.219 1.00 95.50 83 TYR A C 1
ATOM 631 O O . TYR A 1 83 ? 7.820 -3.555 -8.120 1.00 95.50 83 TYR A O 1
ATOM 639 N N . GLU A 1 84 ? 8.671 -1.603 -7.418 1.00 94.75 84 GLU A N 1
ATOM 640 C CA . GLU A 1 84 ? 7.759 -1.375 -6.301 1.00 94.75 84 GLU A CA 1
ATOM 641 C C . GLU A 1 84 ? 6.833 -0.207 -6.653 1.00 94.75 84 GLU A C 1
ATOM 643 O O . GLU A 1 84 ? 7.299 0.864 -7.037 1.00 94.75 84 GLU A O 1
ATOM 648 N N . PHE A 1 85 ? 5.526 -0.432 -6.559 1.00 94.62 85 PHE A N 1
ATOM 649 C CA . PHE A 1 85 ? 4.485 0.550 -6.845 1.00 94.62 85 PHE A CA 1
ATOM 650 C C . PHE A 1 85 ? 3.656 0.741 -5.582 1.00 94.62 85 PHE A C 1
ATOM 652 O O . PHE A 1 85 ? 2.949 -0.174 -5.159 1.00 94.62 85 PHE A O 1
ATOM 659 N N . SER A 1 86 ? 3.775 1.911 -4.969 1.00 94.00 86 SER A N 1
ATOM 660 C CA . SER A 1 86 ? 3.092 2.252 -3.724 1.00 94.00 86 SER A CA 1
ATOM 661 C C . SER A 1 86 ? 1.904 3.146 -4.036 1.00 94.00 86 SER A C 1
ATOM 663 O O . SER A 1 86 ? 2.087 4.275 -4.481 1.00 94.00 86 SER A O 1
ATOM 665 N N . TYR A 1 87 ? 0.692 2.649 -3.809 1.00 93.81 87 TYR A N 1
ATOM 666 C CA . TYR A 1 87 ? -0.552 3.362 -4.076 1.00 93.81 87 TYR A CA 1
ATOM 667 C C . TYR A 1 87 ? -1.146 3.872 -2.765 1.00 93.81 87 TYR A C 1
ATOM 669 O O . TYR A 1 87 ? -1.549 3.078 -1.924 1.00 93.81 87 TYR A O 1
ATOM 677 N N . SER A 1 88 ? -1.238 5.184 -2.587 1.00 93.25 88 SER A N 1
ATOM 678 C CA . SER A 1 88 ? -1.810 5.815 -1.397 1.00 93.25 88 SER A CA 1
ATOM 679 C C . SER A 1 88 ? -3.158 6.459 -1.697 1.00 93.25 88 SER A C 1
ATOM 681 O O . SER A 1 88 ? -3.276 7.234 -2.644 1.00 93.25 88 SER A O 1
ATOM 683 N N . LEU A 1 89 ? -4.176 6.194 -0.873 1.00 92.06 89 LEU A N 1
ATOM 684 C CA . LEU A 1 89 ? -5.485 6.841 -1.006 1.00 92.06 89 LEU A CA 1
ATOM 685 C C . LEU A 1 89 ? -5.528 8.167 -0.241 1.00 92.06 89 LEU A C 1
ATOM 687 O O . LEU A 1 89 ? -5.388 8.190 0.984 1.00 92.06 89 LEU A O 1
ATOM 691 N N . MET A 1 90 ? -5.827 9.252 -0.956 1.00 86.75 90 MET A N 1
ATOM 692 C CA . MET A 1 90 ? -6.220 10.529 -0.361 1.00 86.75 90 MET A CA 1
ATOM 693 C C . MET A 1 90 ? -7.730 10.548 -0.115 1.00 86.75 90 MET A C 1
ATOM 695 O O . MET A 1 90 ? -8.521 10.512 -1.056 1.00 86.75 90 MET A O 1
ATOM 699 N N . HIS A 1 91 ? -8.145 10.654 1.146 1.00 81.69 91 HIS A N 1
ATOM 700 C CA . HIS A 1 91 ? -9.551 10.678 1.540 1.00 81.69 91 HIS A CA 1
ATOM 701 C C . HIS A 1 91 ? -9.802 11.782 2.573 1.00 81.69 91 HIS A C 1
ATOM 703 O O . HIS A 1 91 ? -9.168 11.822 3.622 1.00 81.69 91 HIS A O 1
ATOM 709 N N . GLN A 1 92 ? -10.724 12.703 2.269 1.00 78.19 92 GLN A N 1
ATOM 710 C CA . GLN A 1 92 ? -11.123 13.810 3.158 1.00 78.19 92 GLN A CA 1
ATOM 711 C C . GLN A 1 92 ? -9.953 14.660 3.705 1.00 78.19 92 GLN A C 1
ATOM 713 O O . GLN A 1 92 ? -10.018 15.203 4.806 1.00 78.19 92 GLN A O 1
ATOM 718 N N . GLY A 1 93 ? -8.882 14.811 2.922 1.00 76.62 93 GLY A N 1
ATOM 719 C CA . GLY A 1 93 ? -7.696 15.583 3.312 1.00 76.62 93 GLY A CA 1
ATOM 720 C C . GLY A 1 93 ? -6.686 14.824 4.180 1.00 76.62 93 GLY A C 1
ATOM 721 O O . GLY A 1 93 ? -5.675 15.414 4.554 1.00 76.62 93 GLY A O 1
ATOM 722 N N . ASP A 1 94 ? -6.922 13.538 4.448 1.00 79.50 94 ASP A N 1
ATOM 723 C CA . ASP A 1 94 ? -5.971 12.623 5.077 1.00 79.50 94 ASP A CA 1
ATOM 724 C C . ASP A 1 94 ? -5.504 11.552 4.075 1.00 79.50 94 ASP A C 1
ATOM 726 O O . ASP A 1 94 ? -6.210 11.202 3.126 1.00 79.50 94 ASP A O 1
ATOM 730 N N . THR A 1 95 ? -4.303 11.014 4.287 1.00 87.69 95 THR A N 1
ATOM 731 C CA . THR A 1 95 ? -3.824 9.817 3.583 1.00 87.69 95 THR A CA 1
ATOM 732 C C . THR A 1 95 ? -4.212 8.595 4.405 1.00 87.69 95 THR A C 1
ATOM 734 O O . THR A 1 95 ? -3.839 8.501 5.574 1.00 87.69 95 THR A O 1
ATOM 737 N N . ILE A 1 96 ? -4.971 7.666 3.820 1.00 89.25 96 ILE A N 1
ATOM 738 C CA . ILE A 1 96 ? -5.449 6.482 4.549 1.00 89.25 96 ILE A CA 1
ATOM 739 C C . ILE A 1 96 ? -4.304 5.505 4.844 1.00 89.25 96 ILE A C 1
ATOM 741 O O . ILE A 1 96 ? -4.217 4.940 5.927 1.00 89.25 96 ILE A O 1
ATOM 745 N N . GLY A 1 97 ? -3.406 5.324 3.885 1.00 86.75 97 GLY A N 1
ATOM 746 C CA . GLY A 1 97 ? -2.244 4.451 3.971 1.00 86.75 97 GLY A CA 1
ATOM 747 C C . GLY A 1 97 ? -1.573 4.365 2.607 1.00 86.75 97 GLY A C 1
ATOM 748 O O . GLY A 1 97 ? -1.972 5.092 1.697 1.00 86.75 97 GLY A O 1
ATOM 749 N N . SER A 1 98 ? -0.607 3.459 2.475 1.00 89.19 98 SER A N 1
ATOM 750 C CA . SER A 1 98 ? 0.040 3.114 1.209 1.00 89.19 98 SER A CA 1
ATOM 751 C C . SER A 1 98 ? -0.045 1.607 1.008 1.00 89.19 98 SER A C 1
ATOM 753 O O . SER A 1 98 ? 0.383 0.876 1.892 1.00 89.19 98 SER A O 1
ATOM 755 N N . ALA A 1 99 ? -0.578 1.174 -0.132 1.00 90.25 99 ALA A N 1
ATOM 756 C CA . ALA A 1 99 ? -0.663 -0.217 -0.549 1.00 90.25 99 ALA A CA 1
ATOM 757 C C . ALA A 1 99 ? 0.439 -0.539 -1.571 1.00 90.25 99 ALA A C 1
ATOM 759 O O . ALA A 1 99 ? 0.499 0.071 -2.642 1.00 90.25 99 ALA A O 1
ATOM 760 N N . LEU A 1 100 ? 1.305 -1.498 -1.260 1.00 91.06 100 LEU A N 1
ATOM 761 C CA . LEU A 1 100 ? 2.427 -1.910 -2.097 1.00 91.06 100 LEU A CA 1
ATOM 762 C C . LEU A 1 100 ? 2.038 -3.006 -3.099 1.00 91.06 100 LEU A C 1
ATOM 764 O O . LEU A 1 100 ? 1.480 -4.046 -2.748 1.00 91.06 100 LEU A O 1
ATOM 768 N N . VAL A 1 101 ? 2.437 -2.822 -4.355 1.00 90.56 101 VAL A N 1
ATOM 769 C CA . VAL A 1 101 ? 2.478 -3.864 -5.383 1.00 90.56 101 VAL A CA 1
ATOM 770 C C . VAL A 1 101 ? 3.909 -3.995 -5.880 1.00 90.56 101 VAL A C 1
ATOM 772 O O . VAL A 1 101 ? 4.484 -3.046 -6.406 1.00 90.56 101 VAL A O 1
ATOM 775 N N . THR A 1 102 ? 4.494 -5.184 -5.763 1.00 91.31 102 THR A N 1
ATOM 776 C CA . THR A 1 102 ? 5.863 -5.434 -6.230 1.00 91.31 102 THR A CA 1
ATOM 777 C C . THR A 1 102 ? 5.857 -6.366 -7.435 1.00 91.31 102 THR A C 1
ATOM 779 O O . THR A 1 102 ? 5.232 -7.420 -7.396 1.00 91.31 102 THR A O 1
ATOM 782 N N . ILE A 1 103 ? 6.584 -6.026 -8.499 1.00 91.12 103 ILE A N 1
ATOM 783 C CA . ILE A 1 103 ? 6.685 -6.807 -9.738 1.00 91.12 103 ILE A CA 1
ATOM 784 C C . ILE A 1 103 ? 8.148 -7.164 -10.017 1.00 91.12 103 ILE A C 1
ATOM 786 O O . ILE A 1 103 ? 9.031 -6.310 -9.985 1.00 91.12 103 ILE A O 1
ATOM 790 N N . GLY A 1 104 ? 8.418 -8.433 -10.299 1.00 89.25 104 GLY A N 1
ATOM 791 C CA . GLY A 1 104 ? 9.721 -8.919 -10.737 1.00 89.25 104 GLY A CA 1
ATOM 792 C C . GLY A 1 104 ? 10.030 -8.627 -12.202 1.00 89.25 104 GLY A C 1
ATOM 793 O O . GLY A 1 104 ? 9.124 -8.364 -12.991 1.00 89.25 104 GLY A O 1
ATOM 794 N N . PRO A 1 105 ? 11.302 -8.755 -12.614 1.00 84.38 105 PRO A N 1
ATOM 795 C CA . PRO A 1 105 ? 11.721 -8.612 -14.009 1.00 84.38 105 PRO A CA 1
ATOM 796 C C . PRO A 1 105 ? 11.112 -9.684 -14.925 1.00 84.38 105 PRO A C 1
ATOM 798 O O . PRO A 1 105 ? 11.050 -9.504 -16.136 1.00 84.38 105 PRO A O 1
ATOM 801 N N . ASP A 1 106 ? 10.645 -10.792 -14.353 1.00 84.25 106 ASP A N 1
ATOM 802 C CA . ASP A 1 106 ? 9.902 -11.864 -15.020 1.00 84.25 106 ASP A CA 1
ATOM 803 C C . ASP A 1 106 ? 8.377 -11.679 -14.956 1.00 84.25 106 ASP A C 1
ATOM 805 O O . ASP A 1 106 ? 7.620 -12.601 -15.263 1.00 84.25 106 ASP A O 1
ATOM 809 N N . LEU A 1 107 ? 7.928 -10.490 -14.544 1.00 81.25 107 LEU A N 1
ATOM 810 C CA . LEU A 1 107 ? 6.529 -10.089 -14.412 1.00 81.25 107 LEU A CA 1
ATOM 811 C C . LEU A 1 107 ? 5.745 -10.846 -13.335 1.00 81.25 107 LEU A C 1
ATOM 813 O O . LEU A 1 107 ? 4.519 -10.707 -13.246 1.00 81.25 107 LEU A O 1
ATOM 817 N N . ARG A 1 108 ? 6.424 -11.615 -12.476 1.00 83.88 108 ARG A N 1
ATOM 818 C CA . ARG A 1 108 ? 5.790 -12.175 -11.285 1.00 83.88 108 ARG A CA 1
ATOM 819 C C . ARG A 1 108 ? 5.529 -11.056 -10.282 1.00 83.88 108 ARG A C 1
ATOM 821 O O . ARG A 1 108 ? 6.422 -10.310 -9.909 1.00 83.88 108 ARG A O 1
ATOM 828 N N . VAL A 1 109 ? 4.291 -10.965 -9.831 1.00 80.25 109 VAL A N 1
ATOM 829 C CA . VAL A 1 109 ? 3.888 -10.182 -8.660 1.00 80.25 109 VAL A CA 1
ATOM 830 C C . VAL A 1 109 ? 4.509 -10.823 -7.403 1.00 80.25 109 VAL A C 1
ATOM 832 O O . VAL A 1 109 ? 4.358 -12.011 -7.140 1.00 80.25 109 VAL A O 1
ATOM 835 N N . TYR A 1 110 ? 5.276 -10.073 -6.635 1.00 78.75 110 TYR A N 1
ATOM 836 C CA . TYR A 1 110 ? 5.686 -10.446 -5.278 1.00 78.75 110 TYR A CA 1
ATOM 837 C C . TYR A 1 110 ? 4.593 -9.995 -4.293 1.00 78.75 110 TYR A C 1
ATOM 839 O O . TYR A 1 110 ? 3.626 -9.398 -4.759 1.00 78.75 110 TYR A O 1
ATOM 847 N N . PRO A 1 111 ? 4.665 -10.305 -2.981 1.00 68.12 111 PRO A N 1
ATOM 848 C CA . PRO A 1 111 ? 3.574 -9.992 -2.060 1.00 68.12 111 PRO A CA 1
ATOM 849 C C . PRO A 1 111 ? 3.018 -8.584 -2.266 1.00 68.12 111 PRO A C 1
ATOM 851 O O . PRO A 1 111 ? 3.773 -7.615 -2.265 1.00 68.12 111 PRO A O 1
ATOM 854 N N . SER A 1 112 ? 1.712 -8.519 -2.520 1.00 73.94 112 SER A N 1
ATOM 855 C CA . SER A 1 112 ? 0.982 -7.290 -2.810 1.00 73.94 112 SER A CA 1
ATOM 856 C C . SER A 1 112 ? -0.099 -7.060 -1.766 1.00 73.94 112 SER A C 1
ATOM 858 O O . SER A 1 112 ? -0.801 -8.001 -1.392 1.00 73.94 112 SER A O 1
ATOM 860 N N . GLU A 1 113 ? -0.301 -5.809 -1.388 1.00 83.94 113 GLU A N 1
ATOM 861 C CA . GLU A 1 113 ? -1.311 -5.341 -0.434 1.00 83.94 113 GLU A CA 1
ATOM 862 C C . GLU A 1 113 ? -2.662 -5.135 -1.145 1.00 83.94 113 GLU A C 1
ATOM 864 O O . GLU A 1 113 ? -3.262 -4.061 -1.180 1.00 83.94 113 GLU A O 1
ATOM 869 N N . LEU A 1 114 ? -3.131 -6.195 -1.816 1.00 81.69 114 LEU A N 1
ATOM 870 C CA . LEU A 1 114 ? -4.369 -6.154 -2.599 1.00 81.69 114 LEU A CA 1
ATOM 871 C C . LEU A 1 114 ? -5.602 -5.956 -1.704 1.00 81.69 114 LEU A C 1
ATOM 873 O O . LEU A 1 114 ? -6.578 -5.339 -2.128 1.00 81.69 114 LEU A O 1
ATOM 877 N N . ALA A 1 115 ? -5.566 -6.467 -0.473 1.00 83.06 115 ALA A N 1
ATOM 878 C CA . ALA A 1 115 ? -6.645 -6.277 0.487 1.00 83.06 115 ALA A CA 1
ATOM 879 C C . ALA A 1 115 ? -6.788 -4.797 0.880 1.00 83.06 115 ALA A C 1
ATOM 881 O O . ALA A 1 115 ? -7.909 -4.301 0.994 1.00 83.06 115 ALA A O 1
ATOM 882 N N . GLU A 1 116 ? -5.676 -4.075 1.012 1.00 88.19 116 GLU A N 1
ATOM 883 C CA . GLU A 1 116 ? -5.630 -2.639 1.276 1.00 88.19 116 GLU A CA 1
ATOM 884 C C . GLU A 1 116 ? -6.211 -1.850 0.100 1.00 88.19 116 GLU A C 1
ATOM 886 O O . GLU A 1 116 ? -7.074 -0.998 0.311 1.00 88.19 116 GLU A O 1
ATOM 891 N N . LEU A 1 117 ? -5.839 -2.198 -1.139 1.00 88.25 117 LEU A N 1
ATOM 892 C CA . LEU A 1 117 ? -6.430 -1.603 -2.346 1.00 88.25 117 LEU A CA 1
ATOM 893 C C . LEU A 1 117 ? -7.950 -1.824 -2.418 1.00 88.25 117 LEU A C 1
ATOM 895 O O . LEU A 1 117 ? -8.698 -0.914 -2.766 1.00 88.25 117 LEU A O 1
ATOM 899 N N . ILE A 1 118 ? -8.432 -3.016 -2.061 1.00 86.38 118 ILE A N 1
ATOM 900 C CA . ILE A 1 118 ? -9.874 -3.302 -1.999 1.00 86.38 118 ILE A CA 1
ATOM 901 C C . ILE A 1 118 ? -10.542 -2.477 -0.893 1.00 86.38 118 ILE A C 1
ATOM 903 O O . ILE A 1 118 ? -11.655 -1.977 -1.062 1.00 86.38 118 ILE A O 1
ATOM 907 N N . ALA A 1 119 ? -9.875 -2.305 0.247 1.00 89.44 119 ALA A N 1
ATOM 908 C CA . ALA A 1 119 ? -10.396 -1.490 1.333 1.00 89.44 119 ALA A CA 1
ATOM 909 C C . ALA A 1 119 ? -10.444 0.008 0.983 1.00 89.44 119 ALA A C 1
ATOM 911 O O . ALA A 1 119 ? -11.334 0.708 1.464 1.00 89.44 119 ALA A O 1
ATOM 912 N N . TYR A 1 120 ? -9.571 0.502 0.100 1.00 91.31 120 TYR A N 1
ATOM 913 C CA . TYR A 1 120 ? -9.671 1.866 -0.427 1.00 91.31 120 TYR A CA 1
ATOM 914 C C . TYR A 1 120 ? -10.991 2.104 -1.154 1.00 91.31 120 TYR A C 1
ATOM 916 O O . TYR A 1 120 ? -11.629 3.125 -0.905 1.00 91.31 120 TYR A O 1
ATOM 924 N N . GLN A 1 121 ? -11.469 1.141 -1.951 1.00 88.31 121 GLN A N 1
ATOM 925 C CA . GLN A 1 121 ? -12.794 1.242 -2.573 1.00 88.31 121 GLN A CA 1
ATOM 926 C C . GLN A 1 121 ? -13.897 1.435 -1.522 1.00 88.31 121 GLN A C 1
ATOM 928 O O . GLN A 1 121 ? -14.825 2.212 -1.729 1.00 88.31 121 GLN A O 1
ATOM 933 N N . ARG A 1 122 ? -13.782 0.782 -0.361 1.00 88.50 122 ARG A N 1
ATOM 934 C CA . ARG A 1 122 ? -14.760 0.904 0.728 1.00 88.50 122 ARG A CA 1
ATOM 935 C C . ARG A 1 122 ? -14.730 2.272 1.413 1.00 88.50 122 ARG A C 1
ATOM 937 O O . ARG A 1 122 ? -15.789 2.769 1.780 1.00 88.50 122 ARG A O 1
ATOM 944 N N . PHE A 1 123 ? -13.566 2.911 1.541 1.00 90.50 123 PHE A N 1
ATOM 945 C CA . PHE A 1 123 ? -13.499 4.322 1.954 1.00 90.50 123 PHE A CA 1
AT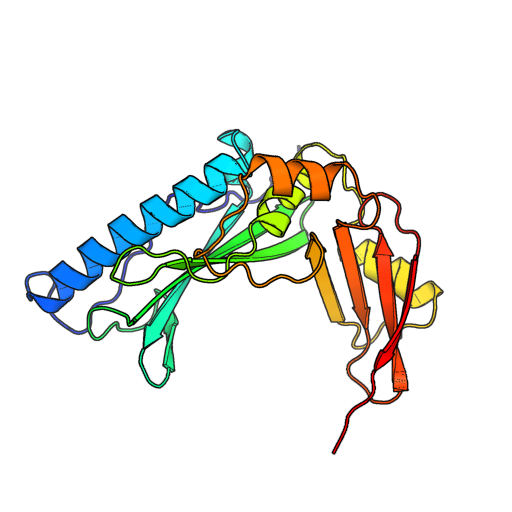OM 946 C C . PHE A 1 123 ? -14.164 5.240 0.925 1.00 90.50 123 PHE A C 1
ATOM 948 O O . PHE A 1 123 ? -14.907 6.146 1.288 1.00 90.50 123 PHE A O 1
ATOM 955 N N . ILE A 1 124 ? -13.931 4.998 -0.367 1.00 87.94 124 ILE A N 1
ATOM 956 C CA . ILE A 1 124 ? -14.499 5.815 -1.448 1.00 87.94 124 ILE A CA 1
ATOM 957 C C . ILE A 1 124 ? -16.029 5.676 -1.508 1.00 87.94 124 ILE A C 1
ATOM 959 O O . ILE A 1 124 ? -16.730 6.672 -1.672 1.00 87.94 124 ILE A O 1
ATOM 963 N N . MET A 1 125 ? -16.550 4.465 -1.291 1.00 87.00 125 MET A N 1
ATOM 964 C CA . MET A 1 125 ? -17.989 4.180 -1.229 1.00 87.00 125 MET A CA 1
ATOM 965 C C . MET A 1 125 ? -18.664 4.637 0.076 1.00 87.00 125 MET A C 1
ATOM 967 O O . MET A 1 125 ? -19.891 4.644 0.143 1.00 87.00 125 MET A O 1
ATOM 971 N N . GLY A 1 126 ? -17.891 5.024 1.097 1.00 87.56 126 GLY A N 1
ATOM 972 C CA . GLY A 1 126 ? -18.410 5.455 2.400 1.00 87.56 126 GLY A CA 1
ATOM 973 C C . GLY A 1 126 ? -18.714 4.322 3.388 1.00 87.56 126 GLY A C 1
ATOM 974 O O . GLY A 1 126 ? -19.287 4.573 4.439 1.00 87.56 126 GLY A O 1
ATOM 975 N N . ASP A 1 127 ? -18.313 3.083 3.097 1.00 89.19 127 ASP A N 1
ATOM 976 C CA . ASP A 1 127 ? -18.459 1.946 4.021 1.00 89.19 127 ASP A CA 1
ATOM 977 C C . ASP A 1 127 ? -17.465 2.007 5.195 1.00 89.19 127 ASP A C 1
ATOM 979 O O . ASP A 1 127 ? -17.687 1.407 6.252 1.00 89.19 127 ASP A O 1
ATOM 983 N N . LEU A 1 128 ? -16.317 2.654 4.976 1.00 90.69 128 LEU A N 1
ATOM 984 C CA . LEU A 1 128 ? -15.299 2.927 5.985 1.00 90.69 128 LEU A CA 1
ATOM 985 C C . LEU A 1 128 ? -15.217 4.439 6.172 1.00 90.69 128 LEU A C 1
ATOM 987 O O . LEU A 1 128 ? -14.917 5.165 5.229 1.00 90.69 128 LEU A O 1
ATOM 991 N N . GLU A 1 129 ? -15.488 4.905 7.386 1.00 89.50 129 GLU A N 1
ATOM 992 C CA . GLU A 1 129 ? -15.634 6.339 7.670 1.00 89.50 129 GLU A CA 1
ATOM 993 C C . GLU A 1 129 ? -14.551 6.867 8.608 1.00 89.50 129 GLU A C 1
ATOM 995 O O . GLU A 1 129 ? -14.289 8.068 8.647 1.00 89.50 129 GLU A O 1
ATOM 1000 N N . ILE A 1 130 ? -13.919 5.984 9.384 1.00 92.31 130 ILE A N 1
ATOM 1001 C CA . ILE A 1 130 ? -12.955 6.401 10.394 1.00 92.31 130 ILE A CA 1
ATOM 1002 C C . ILE A 1 130 ? -11.626 6.682 9.713 1.00 92.31 130 ILE A C 1
ATOM 1004 O O . ILE A 1 130 ? -10.966 5.757 9.248 1.00 92.31 130 ILE A O 1
ATOM 1008 N N . GLY A 1 131 ? -11.225 7.950 9.694 1.00 91.75 131 GLY A N 1
ATOM 1009 C CA . GLY A 1 131 ? -9.899 8.375 9.249 1.00 91.75 131 GLY A CA 1
ATOM 1010 C C . GLY A 1 131 ? -8.812 8.191 10.321 1.00 91.75 131 GLY A C 1
ATOM 1011 O O . GLY A 1 131 ? -9.116 7.941 11.496 1.00 91.75 131 GLY A O 1
ATOM 1012 N N . PRO A 1 132 ? -7.530 8.395 9.966 1.00 93.25 132 PRO A N 1
ATOM 1013 C CA . PRO A 1 132 ? -6.403 8.183 10.877 1.00 93.25 132 PRO A CA 1
ATOM 1014 C C . PRO A 1 132 ? -6.471 9.093 12.111 1.00 93.25 132 PRO A C 1
ATOM 1016 O O . PRO A 1 132 ? -6.265 8.640 13.237 1.00 93.25 132 PRO A O 1
ATOM 1019 N N . LYS A 1 133 ? -6.839 10.371 11.941 1.00 92.12 133 LYS A N 1
ATOM 1020 C CA . LYS A 1 133 ? -6.982 11.322 13.059 1.00 92.12 133 LYS A CA 1
ATOM 1021 C C . LYS A 1 133 ? -8.067 10.899 14.051 1.00 92.12 133 LYS A C 1
ATOM 1023 O O . LYS A 1 133 ? -7.875 11.007 15.262 1.00 92.12 133 LYS A O 1
ATOM 1028 N N . GLN A 1 134 ? -9.199 10.405 13.548 1.00 93.00 134 GLN A N 1
ATOM 1029 C CA . GLN A 1 134 ? -10.293 9.912 14.386 1.00 93.00 134 GLN A CA 1
ATOM 1030 C C . GLN A 1 134 ? -9.887 8.633 15.123 1.00 93.00 134 GLN A C 1
ATOM 1032 O O . GLN A 1 134 ? -10.149 8.514 16.320 1.00 93.00 134 GLN A O 1
ATOM 1037 N N . ALA A 1 135 ? -9.186 7.717 14.447 1.00 94.94 135 ALA A N 1
ATOM 1038 C CA . ALA A 1 135 ? -8.659 6.505 15.065 1.00 94.94 135 ALA A CA 1
ATOM 1039 C C . ALA A 1 135 ? -7.692 6.815 16.218 1.00 94.94 135 ALA A C 1
ATOM 1041 O O . ALA A 1 135 ? -7.816 6.230 17.295 1.00 94.94 135 ALA A O 1
ATOM 1042 N N . VAL A 1 136 ? -6.790 7.788 16.036 1.00 95.12 136 VAL A N 1
ATOM 1043 C CA . VAL A 1 136 ? -5.911 8.275 17.112 1.00 95.12 136 VAL A CA 1
ATOM 1044 C C . VAL A 1 136 ? -6.728 8.845 18.272 1.00 95.12 136 VAL A C 1
ATOM 1046 O O . VAL A 1 136 ? -6.453 8.517 19.423 1.00 95.12 136 VAL A O 1
ATOM 1049 N N . GLY A 1 137 ? -7.767 9.641 18.000 1.00 95.19 137 GLY A N 1
ATOM 1050 C CA . GLY A 1 137 ? -8.653 10.174 19.041 1.00 95.19 137 GLY A CA 1
ATOM 1051 C C . GLY A 1 137 ? -9.309 9.080 19.894 1.00 95.19 137 GLY A C 1
ATOM 1052 O O . GLY A 1 137 ? -9.268 9.143 21.124 1.00 95.19 137 GLY A O 1
ATOM 1053 N N . VAL A 1 138 ? -9.844 8.037 19.251 1.00 95.94 138 VAL A N 1
ATOM 1054 C CA . VAL A 1 138 ? -10.408 6.856 19.932 1.00 95.94 138 VAL A CA 1
ATOM 1055 C C . VAL A 1 138 ? -9.350 6.145 20.779 1.00 95.94 138 VAL A C 1
ATOM 1057 O O . VAL A 1 138 ? -9.598 5.802 21.940 1.00 95.94 138 VAL A O 1
ATOM 1060 N N . ALA A 1 139 ? -8.169 5.914 20.204 1.00 95.88 139 ALA A N 1
ATOM 1061 C CA . ALA A 1 139 ? -7.089 5.193 20.863 1.00 95.88 139 ALA A CA 1
ATOM 1062 C C . ALA A 1 139 ? -6.558 5.947 22.091 1.00 95.88 139 ALA A C 1
ATOM 1064 O O . ALA A 1 139 ? -6.283 5.332 23.123 1.00 95.88 139 ALA A O 1
ATOM 1065 N N . VAL A 1 140 ? -6.481 7.280 22.018 1.00 95.50 140 VAL A N 1
ATOM 1066 C CA . VAL A 1 140 ? -6.084 8.128 23.149 1.00 95.50 140 VAL A CA 1
ATOM 1067 C C . VAL A 1 140 ? -7.078 8.017 24.303 1.00 95.50 140 VAL A C 1
ATOM 1069 O O . VAL A 1 140 ? -6.668 7.835 25.448 1.00 95.50 140 VAL A O 1
ATOM 1072 N N . GLY A 1 141 ? -8.381 8.011 24.006 1.00 92.81 141 GLY A N 1
ATOM 1073 C CA . GLY A 1 141 ? -9.423 7.741 25.004 1.00 92.81 141 GLY A CA 1
ATOM 1074 C C . GLY A 1 141 ? -9.356 6.337 25.623 1.00 92.81 141 GLY A C 1
ATOM 1075 O O . GLY A 1 141 ? -9.968 6.098 26.660 1.00 92.81 141 GLY A O 1
ATOM 1076 N N . SER A 1 142 ? -8.589 5.428 25.015 1.00 92.25 142 SER A N 1
ATOM 1077 C CA . SER A 1 142 ? -8.472 4.014 25.392 1.00 92.25 142 SER A CA 1
ATOM 1078 C C . SER A 1 142 ? -7.067 3.628 25.889 1.00 92.25 142 SER A C 1
ATOM 1080 O O . SER A 1 142 ? -6.762 2.444 26.025 1.00 92.25 142 SER A O 1
ATOM 1082 N N . GLY A 1 143 ? -6.203 4.609 26.186 1.00 89.31 143 GLY A N 1
ATOM 1083 C CA . GLY A 1 143 ? -4.920 4.390 26.870 1.00 89.31 143 GLY A CA 1
ATOM 1084 C C . GLY A 1 143 ? -3.655 4.496 26.012 1.00 89.31 143 GLY A C 1
ATOM 1085 O O . GLY A 1 143 ? -2.569 4.219 26.526 1.00 89.31 143 GLY A O 1
ATOM 1086 N N . VAL A 1 144 ? -3.754 4.906 24.743 1.00 93.88 144 VAL A N 1
ATOM 1087 C CA . VAL A 1 144 ? -2.591 5.339 23.941 1.00 93.88 144 VAL A CA 1
ATOM 1088 C C . VAL A 1 144 ? -2.249 6.795 24.285 1.00 93.88 144 VAL A C 1
ATOM 1090 O O . VAL A 1 144 ? -3.125 7.619 24.531 1.00 93.88 144 VAL A O 1
ATOM 1093 N N . LYS A 1 145 ? -0.966 7.158 24.326 1.00 92.06 145 LYS A N 1
ATOM 1094 C CA . LYS A 1 145 ? -0.551 8.554 24.524 1.00 92.06 145 LYS A CA 1
ATOM 1095 C C . LYS A 1 145 ? -0.657 9.311 23.209 1.00 92.06 145 LYS A C 1
ATOM 1097 O O . LYS A 1 145 ? -0.143 8.853 22.196 1.00 92.06 145 LYS A O 1
ATOM 1102 N N . GLN A 1 146 ? -1.240 10.509 23.240 1.00 91.56 146 GLN A N 1
ATOM 1103 C CA . GLN A 1 146 ? -1.372 11.349 22.045 1.00 91.56 146 GLN A CA 1
ATOM 1104 C C . GLN A 1 146 ? -0.012 11.717 21.435 1.00 91.56 146 GLN A C 1
ATOM 1106 O O . GLN A 1 146 ? 0.166 11.683 20.220 1.00 91.56 146 GLN A O 1
ATOM 1111 N N . LYS A 1 147 ? 0.960 12.084 22.277 1.00 91.62 147 LYS A N 1
ATOM 1112 C CA . LYS A 1 147 ? 2.314 12.407 21.822 1.00 91.62 147 LYS A CA 1
ATOM 1113 C C . LYS A 1 147 ? 3.039 11.118 21.436 1.00 91.62 147 LYS A C 1
ATOM 1115 O O . LYS A 1 147 ? 3.229 10.260 22.295 1.00 91.62 147 LYS A O 1
ATOM 1120 N N . GLY A 1 148 ? 3.485 11.040 20.183 1.00 88.25 148 GLY A N 1
ATOM 1121 C CA . GLY A 1 148 ? 4.176 9.864 19.649 1.00 88.25 148 GLY A CA 1
ATOM 1122 C C . GLY A 1 148 ? 3.237 8.693 19.359 1.00 88.25 148 GLY A C 1
ATOM 1123 O O . GLY A 1 148 ? 3.664 7.548 19.461 1.00 88.25 148 GLY A O 1
ATOM 1124 N N . ALA A 1 149 ? 1.952 8.959 19.100 1.00 92.62 149 ALA A N 1
ATOM 1125 C CA . ALA A 1 149 ? 1.056 7.949 18.553 1.00 92.62 149 ALA A CA 1
ATOM 1126 C C . ALA A 1 149 ? 1.401 7.710 17.079 1.00 92.62 149 ALA A C 1
ATOM 1128 O O . ALA A 1 149 ? 1.374 8.644 16.277 1.00 92.62 149 ALA A O 1
ATOM 1129 N N . GLU A 1 150 ? 1.693 6.465 16.741 1.00 93.81 150 GLU A N 1
ATOM 1130 C CA . GLU A 1 150 ? 1.805 5.980 15.374 1.00 93.81 150 GLU A CA 1
ATOM 1131 C C . GLU A 1 150 ? 0.477 5.357 14.958 1.00 93.81 150 GLU A C 1
ATOM 1133 O O . GLU A 1 150 ? -0.228 4.763 15.778 1.00 93.81 150 GLU A O 1
ATOM 1138 N N . VAL A 1 151 ? 0.114 5.527 13.689 1.00 93.94 151 VAL A N 1
ATOM 1139 C CA . VAL A 1 151 ? -1.131 5.011 13.124 1.00 93.94 151 VAL A CA 1
ATOM 1140 C C . VAL A 1 151 ? -0.856 4.392 11.761 1.00 93.94 151 VAL A C 1
ATOM 1142 O O . VAL A 1 151 ? -0.255 5.025 10.898 1.00 93.94 151 VAL A O 1
ATOM 1145 N N . GLY A 1 152 ? -1.307 3.154 11.574 1.00 92.69 152 GLY A N 1
ATOM 1146 C CA . GLY A 1 152 ? -1.229 2.439 10.302 1.00 92.69 152 GLY A CA 1
ATOM 1147 C C . GLY A 1 152 ? -2.563 1.791 9.957 1.00 92.69 152 GLY A C 1
ATOM 1148 O O . GLY A 1 152 ? -3.256 1.284 10.843 1.00 92.69 152 GLY A O 1
ATOM 1149 N N . PHE A 1 153 ? -2.931 1.819 8.680 1.00 92.75 153 PHE A N 1
ATOM 1150 C CA . PHE A 1 153 ? -4.115 1.135 8.172 1.00 92.75 153 PHE A CA 1
ATOM 1151 C C . PHE A 1 153 ? -3.773 -0.285 7.725 1.00 92.75 153 PHE A C 1
ATOM 1153 O O . PHE A 1 153 ? -2.739 -0.497 7.100 1.00 92.75 153 PHE A O 1
ATOM 1160 N N . TYR A 1 154 ? -4.656 -1.236 8.022 1.00 89.75 154 TYR A N 1
ATOM 1161 C CA . TYR A 1 154 ? -4.490 -2.641 7.661 1.00 89.75 154 TYR A CA 1
ATOM 1162 C C . TYR A 1 154 ? -5.807 -3.218 7.147 1.00 89.75 154 TYR A C 1
ATOM 1164 O O . TYR A 1 154 ? -6.876 -2.938 7.709 1.00 89.75 154 TYR A O 1
ATOM 1172 N N . ALA A 1 155 ? -5.721 -4.058 6.113 1.00 87.19 155 ALA A N 1
ATOM 1173 C CA . ALA A 1 155 ? -6.859 -4.782 5.569 1.00 87.19 155 ALA A CA 1
ATOM 1174 C C . ALA A 1 155 ? -6.544 -6.278 5.398 1.00 87.19 155 ALA A C 1
ATOM 1176 O O . ALA A 1 155 ? -5.626 -6.663 4.690 1.00 87.19 155 ALA A O 1
ATOM 1177 N N . GLY A 1 156 ? -7.354 -7.144 6.011 1.00 74.31 156 GLY A N 1
ATOM 1178 C CA . GLY A 1 156 ? -7.208 -8.602 5.905 1.00 74.31 156 GLY A CA 1
ATOM 1179 C C . GLY A 1 156 ? -6.254 -9.221 6.937 1.00 74.31 156 GLY A C 1
ATOM 1180 O O . GLY A 1 156 ? -5.538 -8.537 7.668 1.00 74.31 156 GLY A O 1
ATOM 1181 N N . GLY A 1 157 ? -6.301 -10.550 7.070 1.00 57.06 157 GLY A N 1
ATOM 1182 C CA . GLY A 1 157 ? -5.366 -11.288 7.921 1.00 57.06 157 GLY A CA 1
ATOM 1183 C C . GLY A 1 157 ? -4.037 -11.478 7.197 1.00 57.06 157 GLY A C 1
ATOM 1184 O O . GLY A 1 157 ? -4.026 -12.113 6.153 1.00 57.06 157 GLY A O 1
ATOM 1185 N N . PHE A 1 158 ? -2.939 -10.944 7.743 1.00 47.16 158 PHE A N 1
ATOM 1186 C CA . PHE A 1 158 ? -1.560 -11.068 7.241 1.00 47.16 158 PHE A CA 1
ATOM 1187 C C . PHE A 1 158 ? -1.272 -12.412 6.538 1.00 47.16 158 PHE A C 1
ATOM 1189 O O . PHE A 1 158 ? -0.855 -13.393 7.155 1.00 47.16 158 PHE A O 1
ATOM 1196 N N . THR A 1 159 ? -1.420 -12.440 5.219 1.00 48.66 159 THR A N 1
ATOM 1197 C CA . THR A 1 159 ? -0.718 -13.387 4.362 1.00 48.66 159 THR A CA 1
ATOM 1198 C C . THR A 1 159 ? -0.050 -12.565 3.284 1.00 48.66 159 THR A C 1
ATOM 1200 O O . THR A 1 159 ? -0.724 -12.052 2.396 1.00 48.66 159 THR A O 1
ATOM 1203 N N . LEU A 1 160 ? 1.275 -12.430 3.390 1.00 48.66 160 LEU A N 1
ATOM 1204 C CA . LEU A 1 160 ? 2.133 -12.011 2.286 1.00 48.66 160 LEU A CA 1
ATOM 1205 C C . LEU A 1 160 ? 1.845 -12.960 1.127 1.00 48.66 160 LEU A C 1
ATOM 1207 O O . LEU A 1 160 ? 2.315 -14.102 1.114 1.00 48.66 160 LEU A O 1
ATOM 1211 N N . ASP A 1 161 ? 0.996 -12.516 0.211 1.00 47.59 161 ASP A N 1
ATOM 1212 C CA . ASP A 1 161 ? 0.473 -13.382 -0.823 1.00 47.59 161 ASP A CA 1
ATOM 1213 C C . ASP A 1 161 ? 1.573 -13.607 -1.857 1.00 47.59 161 ASP A C 1
ATOM 1215 O O . ASP A 1 161 ? 1.819 -12.819 -2.767 1.00 47.59 161 ASP A O 1
ATOM 1219 N N . THR A 1 162 ? 2.338 -14.675 -1.660 1.00 41.72 162 THR A N 1
ATOM 1220 C CA . THR A 1 162 ? 3.284 -15.141 -2.661 1.00 41.72 162 THR A CA 1
ATOM 1221 C C . THR A 1 162 ? 2.469 -15.796 -3.769 1.00 41.72 162 THR A C 1
ATOM 1223 O O . THR A 1 162 ? 1.859 -16.849 -3.582 1.00 41.72 162 THR A O 1
ATOM 1226 N N . LEU A 1 163 ? 2.495 -15.173 -4.947 1.00 44.22 163 LEU A N 1
ATOM 1227 C CA . LEU A 1 163 ? 1.784 -15.492 -6.198 1.00 44.22 163 LEU A CA 1
ATOM 1228 C C . LEU A 1 163 ? 1.818 -16.961 -6.669 1.00 44.22 163 LEU A C 1
ATOM 1230 O O . LEU A 1 163 ? 1.195 -17.306 -7.665 1.00 44.22 163 LEU A O 1
ATOM 1234 N N . THR A 1 164 ? 2.486 -17.873 -5.965 1.00 45.38 164 THR A N 1
ATOM 1235 C CA . THR A 1 164 ? 2.177 -19.303 -6.117 1.00 45.38 164 THR A CA 1
ATOM 1236 C C . THR A 1 164 ? 0.697 -19.614 -5.861 1.00 45.38 164 THR A C 1
ATOM 1238 O O . THR A 1 164 ? 0.223 -20.655 -6.309 1.00 45.38 164 THR A O 1
ATOM 1241 N N . ARG A 1 165 ? -0.041 -18.730 -5.168 1.00 48.00 165 ARG A N 1
ATOM 1242 C CA . ARG A 1 165 ? -1.465 -18.897 -4.860 1.00 48.00 165 ARG A CA 1
ATOM 1243 C C . ARG A 1 165 ? -2.215 -17.565 -4.789 1.00 48.00 165 ARG A C 1
ATOM 1245 O O . ARG A 1 165 ? -2.866 -17.335 -3.777 1.00 48.00 165 ARG A O 1
ATOM 1252 N N . LEU A 1 166 ? -2.171 -16.721 -5.831 1.00 51.62 166 LEU A N 1
ATOM 1253 C CA . LEU A 1 166 ? -3.162 -15.634 -5.916 1.00 51.62 166 LEU A CA 1
ATOM 1254 C C . LEU A 1 166 ? -4.544 -16.281 -5.786 1.00 51.62 166 LEU A C 1
ATOM 1256 O O . LEU A 1 166 ? -5.024 -16.930 -6.723 1.00 51.62 166 LEU A O 1
ATOM 1260 N N . LYS A 1 167 ? -5.174 -16.151 -4.612 1.00 56.47 167 LYS A N 1
ATOM 1261 C CA . LYS A 1 167 ? -6.597 -16.443 -4.488 1.00 56.47 167 LYS A CA 1
ATOM 1262 C C . LYS A 1 167 ? -7.288 -15.547 -5.510 1.00 56.47 16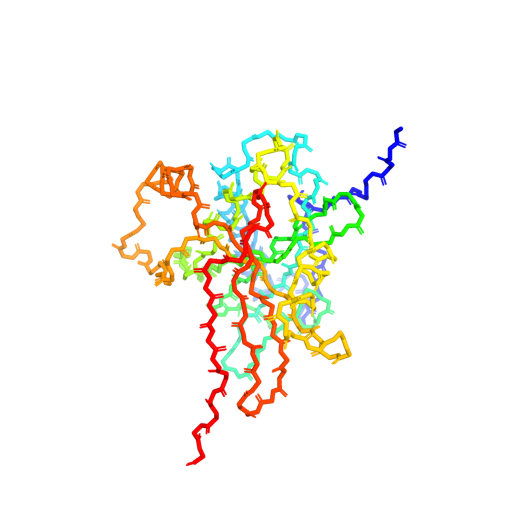7 LYS A C 1
ATOM 1264 O O . LYS A 1 167 ? -6.810 -14.454 -5.822 1.00 56.47 167 LYS A O 1
ATOM 1269 N N . GLN A 1 168 ? -8.399 -16.010 -6.077 1.00 60.91 168 GLN A N 1
ATOM 1270 C CA . GLN A 1 168 ? -9.159 -15.148 -6.976 1.00 60.91 168 GLN A CA 1
ATOM 1271 C C . GLN A 1 168 ? -9.448 -13.825 -6.257 1.00 60.91 168 GLN A C 1
ATOM 1273 O O . GLN A 1 168 ? -9.788 -13.844 -5.077 1.00 60.91 168 GLN A O 1
ATOM 1278 N N . VAL A 1 169 ? -9.313 -12.692 -6.950 1.00 61.06 169 VAL A N 1
ATOM 1279 C CA . VAL A 1 169 ? -9.547 -11.349 -6.384 1.00 61.06 169 VAL A CA 1
ATOM 1280 C C . VAL A 1 169 ? -10.903 -11.267 -5.668 1.00 61.06 169 VAL A C 1
ATOM 1282 O O . VAL A 1 169 ? -11.015 -10.666 -4.603 1.00 61.06 169 VAL A O 1
ATOM 1285 N N . SER A 1 170 ? -11.903 -11.992 -6.176 1.00 65.25 170 SER A N 1
ATOM 1286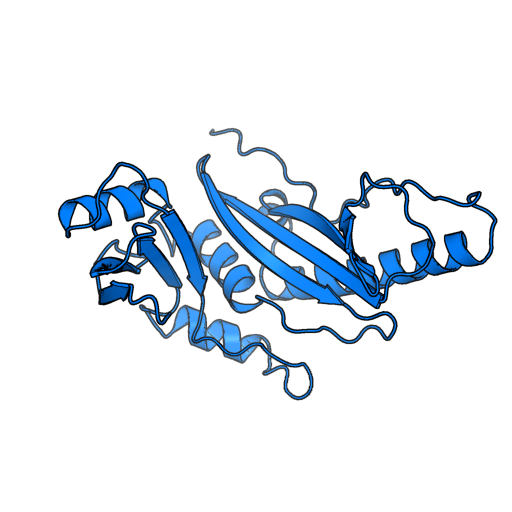 C CA . SER A 1 170 ? -13.209 -12.200 -5.539 1.00 65.25 170 SER A CA 1
ATOM 1287 C C . SER A 1 170 ? -13.128 -12.700 -4.091 1.00 65.25 170 SER A C 1
ATOM 1289 O O . SER A 1 170 ? -13.935 -12.298 -3.265 1.00 65.25 170 SER A O 1
ATOM 1291 N N . THR A 1 171 ? -12.154 -13.544 -3.758 1.00 68.56 171 THR A N 1
ATOM 1292 C CA . THR A 1 171 ? -11.954 -14.082 -2.406 1.00 68.56 171 THR A CA 1
ATOM 1293 C C . THR A 1 171 ? -11.459 -13.003 -1.447 1.00 68.56 171 THR A C 1
ATOM 1295 O O . THR A 1 171 ? -11.962 -12.927 -0.331 1.00 68.56 171 THR A O 1
ATOM 1298 N N . TYR A 1 172 ? -10.541 -12.132 -1.887 1.00 68.12 172 TYR A N 1
ATOM 1299 C CA . TYR A 1 172 ? -10.107 -10.975 -1.091 1.00 68.12 172 TYR A CA 1
ATOM 1300 C C . TYR A 1 172 ? -11.251 -9.994 -0.876 1.00 6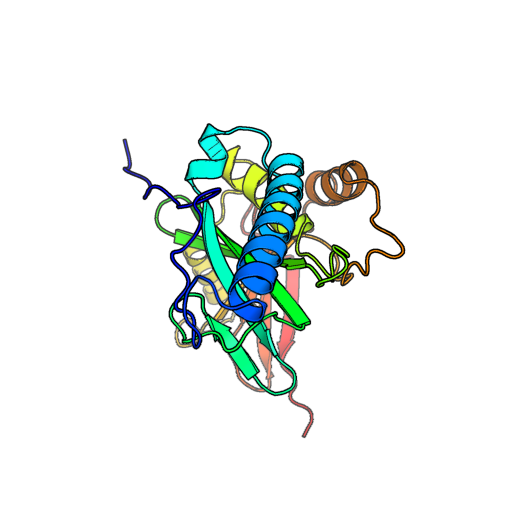8.12 172 TYR A C 1
ATOM 1302 O O . TYR A 1 172 ? -11.484 -9.564 0.249 1.00 68.12 172 TYR A O 1
ATOM 1310 N N . TYR A 1 173 ? -12.017 -9.704 -1.930 1.00 68.75 173 TYR A N 1
ATOM 1311 C CA . TYR A 1 173 ? -13.226 -8.893 -1.808 1.00 68.75 173 TYR A CA 1
ATOM 1312 C C . TYR A 1 173 ? -14.191 -9.469 -0.782 1.00 68.75 173 TYR A C 1
ATOM 1314 O O . TYR A 1 173 ? -14.654 -8.743 0.093 1.00 68.75 173 TYR A O 1
ATOM 1322 N N . GLN A 1 174 ? -14.473 -10.772 -0.853 1.00 73.69 174 GLN A N 1
ATOM 1323 C CA . GLN A 1 174 ? -15.361 -11.411 0.110 1.00 73.69 174 GLN A CA 1
ATOM 1324 C C . GLN A 1 174 ? -14.802 -11.336 1.530 1.00 73.69 174 GLN A C 1
ATOM 1326 O O . GLN A 1 174 ? -15.550 -10.997 2.437 1.00 73.69 174 GLN A O 1
ATOM 1331 N N . GLU A 1 175 ? -13.511 -11.580 1.752 1.00 74.75 175 GLU A N 1
ATOM 1332 C CA . GLU A 1 175 ? -12.917 -11.483 3.092 1.00 74.75 175 GLU A CA 1
ATOM 1333 C C . GLU A 1 175 ? -13.006 -10.059 3.661 1.00 74.75 175 GLU A C 1
ATOM 1335 O O . GLU A 1 175 ? -13.460 -9.876 4.792 1.00 74.75 175 GLU A O 1
ATOM 1340 N N . VAL A 1 176 ? -12.651 -9.048 2.863 1.00 76.19 176 VAL A N 1
ATOM 1341 C CA . VAL A 1 176 ? -12.683 -7.640 3.279 1.00 76.19 176 VAL A CA 1
ATOM 1342 C C . VAL A 1 176 ? -14.115 -7.155 3.526 1.00 76.19 176 VAL A C 1
ATOM 1344 O O . VAL A 1 176 ? -14.340 -6.387 4.460 1.00 76.19 176 VAL A O 1
ATOM 1347 N N . ILE A 1 177 ? -15.092 -7.594 2.728 1.00 73.50 177 ILE A N 1
ATOM 1348 C CA . ILE A 1 177 ? -16.501 -7.191 2.866 1.00 73.50 177 ILE A CA 1
ATOM 1349 C C . ILE A 1 177 ? -17.190 -7.938 4.013 1.00 73.50 177 ILE A C 1
ATOM 1351 O O . ILE A 1 177 ? -17.930 -7.331 4.786 1.00 73.50 177 ILE A O 1
ATOM 1355 N N . THR A 1 178 ? -16.977 -9.250 4.136 1.00 78.19 178 THR A N 1
ATOM 1356 C CA . THR A 1 178 ? -17.749 -10.089 5.072 1.00 78.19 178 THR A CA 1
ATOM 1357 C C . THR A 1 178 ? -17.222 -10.042 6.499 1.00 78.19 178 THR A C 1
ATOM 1359 O O . THR A 1 178 ? -17.987 -10.271 7.437 1.00 78.19 178 THR A O 1
ATOM 1362 N N . ASN A 1 179 ? -15.938 -9.728 6.698 1.00 80.25 179 ASN A N 1
ATOM 1363 C CA . ASN A 1 179 ? -15.358 -9.619 8.028 1.00 80.25 179 ASN A CA 1
ATOM 1364 C C . ASN A 1 179 ? -15.349 -8.153 8.503 1.00 80.25 179 ASN A C 1
ATOM 1366 O O . ASN A 1 179 ? -14.500 -7.367 8.076 1.00 80.25 179 ASN A O 1
ATOM 1370 N N . PRO A 1 180 ? -16.207 -7.769 9.468 1.00 69.31 180 PRO A N 1
ATOM 1371 C CA . PRO A 1 180 ? -16.273 -6.393 9.959 1.00 69.31 180 PRO A CA 1
ATOM 1372 C C . PRO A 1 180 ? -14.987 -5.936 10.659 1.00 69.31 180 PRO A C 1
ATOM 1374 O O . PRO A 1 180 ? -14.825 -4.745 10.891 1.00 69.31 180 PRO A O 1
ATOM 1377 N N . ARG A 1 181 ? -14.076 -6.852 11.020 1.00 79.50 181 ARG A N 1
ATOM 1378 C CA . ARG A 1 181 ? -12.770 -6.557 11.631 1.00 79.50 181 ARG A CA 1
ATOM 1379 C C . ARG A 1 181 ? -11.610 -6.608 10.635 1.00 79.50 181 ARG A C 1
ATOM 1381 O O . ARG A 1 181 ? -10.473 -6.435 11.061 1.00 79.50 181 ARG A O 1
ATOM 1388 N N . ALA A 1 182 ? -11.870 -6.869 9.351 1.00 85.19 182 ALA A N 1
ATOM 1389 C CA . ALA A 1 182 ? -10.815 -6.954 8.346 1.00 85.19 182 ALA A CA 1
ATOM 1390 C C . ALA A 1 182 ? -10.111 -5.614 8.135 1.00 85.19 182 ALA A C 1
ATOM 1392 O O . ALA A 1 182 ? -8.903 -5.620 7.961 1.00 85.19 182 ALA A O 1
ATOM 1393 N N . CYS A 1 183 ? -10.840 -4.495 8.188 1.00 91.31 183 CYS A N 1
ATOM 1394 C CA . CYS A 1 183 ? -10.286 -3.152 8.018 1.00 91.31 183 CYS A CA 1
ATOM 1395 C C . CYS A 1 183 ? -10.159 -2.453 9.369 1.00 91.31 183 CYS A C 1
ATOM 1397 O O . CYS A 1 183 ? -11.160 -2.209 10.056 1.00 91.31 183 CYS A O 1
ATOM 1399 N N . TYR A 1 184 ? -8.936 -2.115 9.758 1.00 93.38 184 TYR A N 1
ATOM 1400 C CA . TYR A 1 184 ? -8.686 -1.473 11.040 1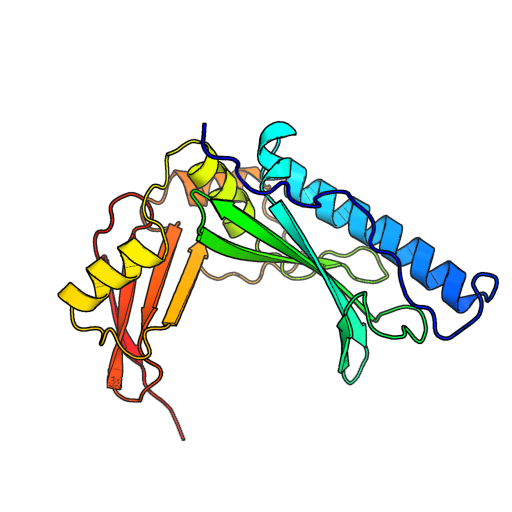.00 93.38 184 TYR A CA 1
ATOM 1401 C C . TYR A 1 184 ? -7.464 -0.566 11.015 1.00 93.38 184 TYR A C 1
ATOM 1403 O O . TYR A 1 184 ? -6.548 -0.721 10.213 1.00 93.38 184 TYR A O 1
ATOM 1411 N N . TRP A 1 185 ? -7.455 0.359 11.963 1.00 94.69 185 TRP A N 1
ATOM 1412 C CA . TRP A 1 185 ? -6.307 1.172 12.313 1.00 94.69 185 TRP A CA 1
ATOM 1413 C C . TRP A 1 185 ? -5.562 0.510 13.459 1.00 94.69 185 TRP A C 1
ATOM 1415 O O . TRP A 1 185 ? -6.153 0.245 14.511 1.00 94.69 185 TRP A O 1
ATOM 1425 N N . LEU A 1 186 ? -4.278 0.238 13.266 1.00 94.44 186 LEU A N 1
ATOM 1426 C CA . LEU A 1 186 ? -3.372 -0.059 14.362 1.00 94.44 186 LEU A CA 1
ATOM 1427 C C . LEU A 1 186 ? -2.856 1.270 14.901 1.00 94.44 186 LEU A C 1
ATOM 1429 O O . LEU A 1 186 ? -2.286 2.048 14.140 1.00 94.44 186 LEU A O 1
ATOM 1433 N N . VAL A 1 187 ? -3.085 1.535 16.185 1.00 96.06 187 VAL A N 1
ATOM 1434 C CA . VAL A 1 187 ? -2.613 2.752 16.848 1.00 96.06 187 VAL A CA 1
ATOM 1435 C C . VAL A 1 187 ? -1.775 2.375 18.056 1.00 96.06 187 VAL A C 1
ATOM 1437 O O . VAL A 1 187 ? -2.235 1.624 18.921 1.00 96.06 187 VAL A O 1
ATOM 1440 N N . GLU A 1 188 ? -0.557 2.897 18.133 1.00 95.50 188 GLU A N 1
ATOM 1441 C CA . GLU A 1 188 ? 0.391 2.527 19.181 1.00 95.50 188 GLU A CA 1
ATOM 1442 C C . GLU A 1 188 ? 1.363 3.648 19.540 1.00 95.50 188 GLU A C 1
ATOM 1444 O O . GLU A 1 188 ? 1.449 4.660 18.854 1.00 95.50 188 GLU A O 1
ATOM 1449 N N . ASN A 1 189 ? 2.083 3.485 20.649 1.00 92.94 189 ASN A N 1
ATOM 1450 C CA . ASN A 1 189 ? 3.275 4.278 20.936 1.00 92.94 189 ASN A CA 1
ATOM 1451 C C . ASN A 1 189 ? 4.490 3.362 20.863 1.00 92.94 189 ASN A C 1
ATOM 1453 O O . ASN A 1 189 ? 4.467 2.317 21.511 1.00 92.94 189 ASN A O 1
ATOM 1457 N N . ASP A 1 190 ? 5.543 3.785 20.166 1.00 88.44 190 ASP A N 1
ATOM 1458 C CA . ASP A 1 190 ? 6.799 3.041 20.044 1.00 88.44 190 ASP A CA 1
ATOM 1459 C C . ASP A 1 190 ? 7.582 3.020 21.373 1.00 88.44 190 ASP A C 1
ATOM 1461 O O . ASP A 1 190 ? 8.489 3.812 21.635 1.00 88.44 190 ASP A O 1
ATOM 1465 N N . CYS A 1 191 ? 7.145 2.167 22.300 1.00 87.19 191 CYS A N 1
ATOM 1466 C CA . CYS A 1 191 ? 7.797 1.953 23.583 1.00 87.19 191 CYS A CA 1
ATOM 1467 C C . CYS A 1 191 ? 7.463 0.589 24.193 1.00 87.19 191 CYS A C 1
ATOM 1469 O O . CYS A 1 191 ? 6.344 0.084 24.097 1.00 87.19 191 CYS A O 1
ATOM 1471 N N . ASN A 1 192 ? 8.439 0.003 24.893 1.00 88.50 192 ASN A N 1
ATOM 1472 C CA . ASN A 1 192 ? 8.253 -1.278 25.566 1.00 88.50 192 ASN A CA 1
ATOM 1473 C C . ASN A 1 192 ? 7.159 -1.180 26.645 1.00 88.50 192 ASN A C 1
ATOM 1475 O O . ASN A 1 192 ? 7.181 -0.292 27.499 1.00 88.50 192 ASN A O 1
ATOM 1479 N N . GLY A 1 193 ? 6.202 -2.105 26.613 1.00 87.38 193 GLY A N 1
ATOM 1480 C CA . GLY A 1 193 ? 5.052 -2.153 27.513 1.00 87.38 193 GLY A CA 1
ATOM 1481 C C . GLY A 1 193 ? 3.920 -1.175 27.179 1.00 87.38 193 GLY A C 1
ATOM 1482 O O . GLY A 1 193 ? 2.924 -1.154 27.912 1.00 87.38 193 GLY A O 1
ATOM 1483 N N . CYS A 1 194 ? 4.046 -0.385 26.108 1.00 91.88 194 CYS A N 1
ATOM 1484 C CA . CYS A 1 194 ? 3.020 0.560 25.682 1.00 91.88 194 CYS A CA 1
ATOM 1485 C C . CYS A 1 194 ? 1.845 -0.130 24.991 1.00 91.88 194 CYS A C 1
ATOM 1487 O O . CYS A 1 194 ? 1.978 -1.210 24.414 1.00 91.88 194 CYS A O 1
ATOM 1489 N N . THR A 1 195 ? 0.673 0.495 25.103 1.00 92.38 195 THR A N 1
ATOM 1490 C CA . THR A 1 195 ? -0.575 -0.024 24.546 1.00 92.38 195 THR A CA 1
ATOM 1491 C C . THR A 1 195 ? -0.547 0.050 23.023 1.00 92.38 195 THR A C 1
ATOM 1493 O O . THR A 1 195 ? -0.224 1.090 22.450 1.00 92.38 195 THR A O 1
ATOM 1496 N N . ARG A 1 196 ? -0.954 -1.045 22.388 1.00 94.19 196 ARG A N 1
ATOM 1497 C CA . ARG A 1 196 ? -1.232 -1.165 20.959 1.00 94.19 196 ARG A CA 1
ATOM 1498 C C . ARG A 1 196 ? -2.706 -1.505 20.794 1.00 94.19 196 ARG A C 1
ATOM 1500 O O . ARG A 1 196 ? -3.174 -2.482 21.375 1.00 94.19 196 ARG A O 1
ATOM 1507 N N . LEU A 1 197 ? -3.440 -0.709 20.025 1.00 95.62 197 LEU A N 1
ATOM 1508 C CA . LEU A 1 197 ? -4.883 -0.860 19.845 1.00 95.62 197 LEU A CA 1
ATOM 1509 C C . LEU A 1 197 ? -5.245 -1.092 18.384 1.00 95.62 197 LEU A C 1
ATOM 1511 O O . LEU A 1 197 ? -4.675 -0.476 17.489 1.00 95.62 197 LEU A O 1
ATOM 1515 N N . LYS A 1 198 ? -6.253 -1.936 18.159 1.00 95.12 198 LYS A N 1
ATOM 1516 C CA . LYS A 1 198 ? -6.934 -2.078 16.869 1.00 95.12 198 LYS A CA 1
ATOM 1517 C C . LYS A 1 198 ? -8.277 -1.365 16.931 1.00 95.12 198 LYS A C 1
ATOM 1519 O O . LYS A 1 198 ? -9.174 -1.793 17.666 1.00 95.12 198 LYS A O 1
ATOM 1524 N N . VAL A 1 199 ? -8.409 -0.292 16.157 1.00 95.62 199 VAL A N 1
ATOM 1525 C CA . VAL A 1 199 ? -9.628 0.511 16.024 1.00 95.62 199 VAL A CA 1
ATOM 1526 C C . VAL A 1 199 ? -10.309 0.160 14.708 1.00 95.62 199 VAL A C 1
ATOM 1528 O O . VAL A 1 199 ? -9.707 0.240 13.643 1.00 95.62 199 VAL A O 1
ATOM 1531 N N . ASN A 1 200 ? -11.571 -0.245 14.766 1.00 94.50 200 ASN A N 1
ATOM 1532 C CA . ASN A 1 200 ? -12.339 -0.612 13.584 1.00 94.50 200 ASN A CA 1
ATOM 1533 C C . ASN A 1 200 ? -12.524 0.589 12.636 1.00 94.50 200 ASN A C 1
ATOM 1535 O O . ASN A 1 200 ? -13.008 1.637 13.065 1.00 94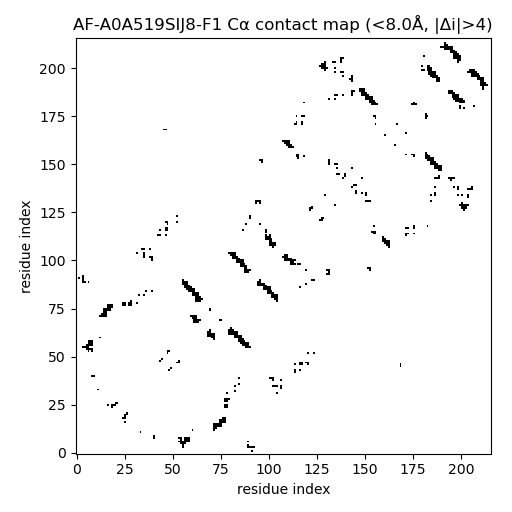.50 200 ASN A O 1
ATOM 1539 N N . ALA A 1 201 ? -12.178 0.426 11.356 1.00 93.75 201 ALA A N 1
ATOM 1540 C CA . ALA A 1 201 ? -12.225 1.517 10.381 1.00 93.75 201 ALA A CA 1
ATOM 1541 C C . ALA A 1 201 ? -13.654 1.923 9.960 1.00 93.75 201 ALA A C 1
ATOM 1543 O O . ALA A 1 201 ? -13.844 3.009 9.420 1.00 93.75 201 ALA A O 1
ATOM 1544 N N . SER A 1 202 ? -14.667 1.090 10.218 1.00 92.81 202 SER A N 1
ATOM 1545 C CA . SER A 1 202 ? -16.060 1.393 9.871 1.00 92.81 202 SER A CA 1
ATOM 1546 C C . SER A 1 202 ? -16.819 2.106 10.991 1.00 92.81 202 SER A C 1
ATOM 1548 O O . SER A 1 202 ? -17.725 2.876 10.713 1.00 92.81 202 SER A O 1
ATOM 1550 N N . ASN A 1 203 ? -16.505 1.829 12.263 1.00 92.94 203 ASN A N 1
ATOM 1551 C CA . ASN A 1 203 ? -17.320 2.305 13.393 1.00 92.94 203 ASN A CA 1
ATOM 1552 C C . ASN A 1 203 ? -16.530 2.851 14.590 1.00 92.94 203 ASN A C 1
ATOM 1554 O O . ASN A 1 203 ? -17.129 3.229 15.597 1.00 92.94 203 ASN A O 1
ATOM 1558 N N . GLY A 1 204 ? -15.200 2.838 14.530 1.00 94.06 204 GLY A N 1
ATOM 1559 C CA . GLY A 1 204 ? -14.342 3.418 15.559 1.00 94.06 204 GLY A CA 1
ATOM 1560 C C . GLY A 1 204 ? -14.305 2.626 16.863 1.00 94.06 204 GLY A C 1
ATOM 1561 O O . GLY A 1 204 ? -13.744 3.100 17.844 1.00 94.06 204 GLY A O 1
ATOM 1562 N N . LYS A 1 205 ? -14.882 1.420 16.926 1.00 94.75 205 LYS A N 1
ATOM 1563 C CA . LYS A 1 205 ? -14.812 0.584 18.129 1.00 94.75 205 LYS A CA 1
ATOM 1564 C C . LYS A 1 205 ? -13.445 -0.085 18.236 1.00 94.75 205 LYS A C 1
ATOM 1566 O O . LYS A 1 205 ? -12.962 -0.693 17.279 1.00 94.75 205 LYS A O 1
ATOM 1571 N N . VAL A 1 206 ? -12.854 -0.033 19.426 1.00 94.75 206 VAL A N 1
ATOM 1572 C CA . VAL A 1 206 ? -11.674 -0.835 19.768 1.00 94.75 206 VAL A CA 1
ATOM 1573 C C . VAL A 1 206 ? -12.089 -2.303 19.865 1.00 94.75 206 VAL A C 1
ATOM 1575 O O . VAL A 1 206 ? -13.069 -2.629 20.535 1.00 94.75 206 VAL A O 1
ATOM 1578 N N . PHE A 1 207 ? -11.365 -3.196 19.191 1.00 92.75 207 PHE A N 1
ATOM 1579 C CA . PHE A 1 207 ? -11.651 -4.641 19.220 1.00 92.75 207 PHE A CA 1
ATOM 1580 C C . PHE A 1 207 ? -10.416 -5.521 19.451 1.00 92.75 207 PHE A C 1
ATOM 1582 O O . PHE A 1 207 ? -10.549 -6.740 19.552 1.00 92.75 207 PHE A O 1
ATOM 1589 N N . GLY A 1 208 ? -9.231 -4.919 19.528 1.00 90.69 208 GLY A N 1
ATOM 1590 C CA . GLY A 1 208 ? -7.985 -5.581 19.892 1.00 90.69 208 GLY A CA 1
ATOM 1591 C C . GLY A 1 208 ? -7.137 -4.638 20.730 1.00 90.69 208 GLY A C 1
ATOM 1592 O O . GLY A 1 208 ? -7.078 -3.442 20.437 1.00 90.69 208 GLY A O 1
ATOM 1593 N N . GLN A 1 209 ? -6.518 -5.174 21.774 1.00 93.00 209 GLN A N 1
ATOM 1594 C CA . GLN A 1 209 ? -5.651 -4.433 22.675 1.00 93.00 209 GLN A CA 1
ATOM 1595 C C . GLN A 1 209 ? -4.529 -5.348 23.141 1.00 93.00 209 GLN A C 1
ATOM 1597 O O . GLN A 1 209 ? -4.785 -6.355 23.795 1.00 93.00 209 GLN A O 1
ATOM 1602 N N . ASP A 1 210 ? -3.303 -4.940 22.848 1.00 92.12 210 ASP A N 1
ATOM 1603 C CA . ASP A 1 210 ? -2.084 -5.655 23.191 1.00 92.12 210 ASP A CA 1
ATOM 1604 C C . ASP A 1 210 ? -1.066 -4.687 23.811 1.00 92.12 210 ASP A C 1
ATOM 1606 O O . ASP A 1 210 ? -1.276 -3.469 23.868 1.00 92.12 210 ASP A O 1
ATOM 1610 N N . LYS A 1 211 ? 0.057 -5.229 24.283 1.00 90.94 211 LYS A N 1
ATOM 1611 C CA . LYS A 1 211 ? 1.233 -4.441 24.661 1.00 90.94 211 LYS A CA 1
ATOM 1612 C C . LYS A 1 211 ? 2.379 -4.721 23.705 1.00 90.94 211 LYS A C 1
ATOM 1614 O O . LYS A 1 211 ? 2.598 -5.871 23.331 1.00 90.94 211 LYS A O 1
ATOM 1619 N N . ILE A 1 212 ? 3.133 -3.685 23.356 1.00 87.00 212 ILE A N 1
ATOM 1620 C CA . ILE A 1 212 ? 4.396 -3.850 22.637 1.00 87.00 212 ILE A CA 1
ATOM 1621 C C . ILE A 1 212 ? 5.417 -4.485 23.582 1.00 87.00 212 ILE A C 1
ATOM 1623 O O . ILE A 1 212 ? 5.567 -4.042 24.721 1.00 87.00 212 ILE A O 1
ATOM 1627 N N . ILE A 1 213 ? 6.115 -5.518 23.113 1.00 86.94 213 ILE A N 1
ATOM 1628 C CA . ILE A 1 213 ? 7.208 -6.167 23.839 1.00 86.94 213 ILE A CA 1
ATOM 1629 C C . ILE A 1 213 ? 8.432 -6.172 22.929 1.00 86.94 213 ILE A C 1
ATOM 1631 O O . ILE A 1 213 ? 8.403 -6.786 21.863 1.00 86.94 213 ILE A O 1
ATOM 1635 N N . PHE A 1 214 ? 9.503 -5.505 23.354 1.00 85.12 214 PHE A N 1
ATOM 1636 C CA . PHE A 1 214 ? 10.807 -5.624 22.704 1.00 85.12 214 PHE A CA 1
ATOM 1637 C C . PHE A 1 214 ? 11.576 -6.784 23.330 1.00 85.12 214 PHE A C 1
ATOM 1639 O O . PHE A 1 214 ? 11.733 -6.842 24.551 1.00 85.12 214 PHE A O 1
ATOM 1646 N N . VAL A 1 215 ? 12.031 -7.718 22.496 1.00 75.75 215 VAL A N 1
ATOM 1647 C CA . VAL A 1 215 ? 12.920 -8.809 22.908 1.00 75.75 215 VAL A CA 1
ATOM 1648 C C . VAL A 1 215 ? 14.334 -8.400 22.511 1.00 75.75 215 VAL A C 1
ATOM 1650 O O . VAL A 1 215 ? 14.593 -8.193 21.326 1.00 75.75 215 VAL A O 1
ATOM 1653 N N . TYR A 1 216 ? 15.198 -8.225 23.512 1.00 69.12 216 TYR A N 1
ATOM 1654 C CA . TYR A 1 216 ? 16.614 -7.881 23.363 1.00 69.12 216 TYR A CA 1
ATOM 1655 C C . TYR A 1 216 ? 17.494 -9.124 23.467 1.00 69.12 216 TYR A C 1
ATOM 1657 O O . TYR A 1 216 ? 17.126 -10.027 24.256 1.00 69.12 216 TYR A O 1
#